Protein AF-A0AAN9I8Z4-F1 (afdb_monomer)

Sequence (213 aa):
MKMQAFVVDTMQHLYRLWKSRLHQYYKSMTSDEERLRNLPPDLPQDQWEYCVRRFGSDEFKKISERNSNNRRSDNRCIHTTGPKSFAEFEDELNDDGVLEWADQERSKKIHDELKNVVDTRGDEMTQEEVLLEVLKPRSGYVRGKGTALRGYAKGQHQLQQQQEFQKQDEIIKEQAQKIKELEVAREQDKQELLGAMDALKQQMFEMFAAQRG

Radius of gyration: 37.95 Å; Cα contacts (8 Å, |Δi|>4): 93; chains: 1; bounding box: 74×36×116 Å

InterPro domains:
  IPR004252 Probable transposase, Ptta/En/Spm, plant [PF03004] (45-94)

Mean predicted aligned error: 18.39 Å

Secondary structure (DSSP, 8-state):
-HHHHHHHHHHHHHHHHHHHHHHHHHHH-SSHHHHHHS--TTS-HHHHHHHHHHHHSHHHHHHHHHHHHHHH-TTS--BTTBTS-HHHHHHT--TTS----SSTTHHHHHHHHHHHHHHHHTTTS-HHHHHHHHH-S--S--S---GGGHHHHHHHHHHHHHHHHHHHHHHHHHHHHHHHHHHHHHHHHHHHHHHHHHHHHHHHHHHHHHT--

Solvent-accessible surface area (backbone atoms only — not comparable to full-atom values): 12258 Å² total; per-residue (Å²): 112,73,66,60,53,51,51,51,50,50,52,52,49,52,52,52,52,52,54,51,52,54,51,49,58,59,64,76,45,90,48,70,72,58,43,71,72,57,66,57,95,92,50,58,68,71,61,46,54,50,46,53,55,49,61,68,30,67,70,45,43,55,52,53,48,51,52,49,48,57,72,68,37,84,80,52,52,58,42,66,43,32,98,50,36,54,53,57,45,67,73,50,41,43,102,84,70,51,79,79,62,66,38,74,66,66,22,47,51,52,46,54,53,47,50,53,49,43,77,73,42,45,93,82,45,55,73,67,54,53,48,35,65,74,72,41,90,70,91,77,78,73,53,61,82,32,74,54,73,57,46,66,68,43,50,56,53,50,50,52,49,50,53,51,50,52,53,50,51,51,52,50,51,54,51,53,50,53,50,51,53,52,53,52,50,53,51,50,54,50,51,52,52,50,51,53,52,50,52,52,51,49,53,51,50,53,55,58,52,68,74,74,114

Organism: Crotalaria pallida (NCBI:txid3830)

Foldseek 3Di:
DVVVVVVVVVVVVVVVVVLVVLVVLLVVDDDLVVQLVDDDPVDDSVRSNVVSVQCPDPVNVVVVVVVVCVVVDPPQQLALAGPDAPVVQCVPQDPVRDGDHPDPPVSVVLVVQLVVCCVVQVPPDDPVRSCCVSVNDDDDDHDHPDCVVVCPVVVVVVVVVVVVVVVVVVVVVVVVVVVVVVVVVVVVVVVVVVVVVVVVVVVVVVVVVVVVD

Structure (mmCIF, N/CA/C/O backbone):
data_AF-A0AAN9I8Z4-F1
#
_entry.id   AF-A0AAN9I8Z4-F1
#
loop_
_atom_site.group_PDB
_atom_site.id
_atom_site.type_symbol
_atom_site.label_atom_id
_atom_site.label_alt_id
_atom_site.label_comp_id
_atom_site.label_asym_id
_atom_site.label_entity_id
_atom_site.label_seq_id
_atom_site.pdbx_PDB_ins_code
_atom_site.Cartn_x
_atom_site.Cartn_y
_atom_site.Cartn_z
_atom_site.occupancy
_atom_site.B_iso_or_equiv
_atom_site.auth_seq_id
_atom_site.auth_comp_id
_atom_site.auth_asym_id
_atom_site.auth_atom_id
_atom_site.pdbx_PDB_model_num
ATOM 1 N N . MET A 1 1 ? -4.545 -0.062 -20.059 1.00 57.03 1 MET A N 1
ATOM 2 C CA . MET A 1 1 ? -4.385 -0.693 -18.725 1.00 57.03 1 MET A CA 1
ATOM 3 C C . MET A 1 1 ? -4.241 0.295 -17.559 1.00 57.03 1 MET A C 1
ATOM 5 O O . MET A 1 1 ? -4.967 0.124 -16.592 1.00 57.03 1 MET A O 1
ATOM 9 N N . LYS A 1 2 ? -3.395 1.343 -17.614 1.00 59.91 2 LYS A N 1
ATOM 10 C CA . LYS A 1 2 ? -3.208 2.282 -16.475 1.00 59.91 2 LYS A CA 1
ATOM 11 C C . LYS A 1 2 ? -4.482 3.039 -16.043 1.00 59.91 2 LYS A C 1
ATOM 13 O O . LYS A 1 2 ? -4.724 3.190 -14.854 1.00 59.91 2 LYS A O 1
ATOM 18 N N . MET A 1 3 ? -5.325 3.449 -16.995 1.00 71.69 3 MET A N 1
ATOM 19 C CA . MET A 1 3 ? -6.564 4.189 -16.703 1.00 71.69 3 MET A CA 1
ATOM 20 C C . MET A 1 3 ? -7.650 3.314 -16.056 1.00 71.69 3 MET A C 1
ATOM 22 O O . MET A 1 3 ? -8.309 3.750 -15.122 1.00 71.69 3 MET A O 1
ATOM 26 N N . GLN A 1 4 ? -7.794 2.057 -16.489 1.00 69.06 4 GLN A N 1
ATOM 27 C CA . GLN A 1 4 ? -8.732 1.109 -15.871 1.00 69.06 4 GLN A CA 1
ATOM 28 C C . GLN A 1 4 ? -8.344 0.805 -14.419 1.00 69.06 4 GLN A C 1
ATOM 30 O O . GLN A 1 4 ? -9.204 0.831 -13.546 1.00 69.06 4 GLN A O 1
ATOM 35 N N . ALA A 1 5 ? -7.053 0.587 -14.147 1.00 72.69 5 ALA A N 1
ATOM 36 C CA . ALA A 1 5 ? -6.561 0.372 -12.787 1.00 72.69 5 ALA A CA 1
ATOM 37 C C . ALA A 1 5 ? -6.823 1.587 -11.878 1.00 72.69 5 ALA A C 1
ATOM 39 O O . ALA A 1 5 ? -7.286 1.416 -10.754 1.00 72.69 5 ALA A O 1
ATOM 40 N N . PHE A 1 6 ? -6.601 2.805 -12.384 1.00 79.31 6 PHE A N 1
ATOM 41 C CA . PHE A 1 6 ? -6.887 4.043 -11.653 1.00 79.31 6 PHE A CA 1
ATOM 42 C C . PHE A 1 6 ? -8.378 4.208 -11.326 1.00 79.31 6 PHE A C 1
ATOM 44 O O . PHE A 1 6 ? -8.735 4.533 -10.194 1.00 79.31 6 PHE A O 1
ATOM 51 N N . VAL A 1 7 ? -9.257 3.951 -12.300 1.00 82.12 7 VAL A N 1
ATOM 52 C CA . VAL A 1 7 ? -10.712 4.025 -12.096 1.00 82.12 7 VAL A CA 1
ATOM 53 C C . VAL A 1 7 ? -11.156 3.011 -11.044 1.00 82.12 7 VAL A C 1
ATOM 55 O O . VAL A 1 7 ? -11.884 3.370 -10.121 1.00 82.12 7 VAL A O 1
ATOM 58 N N . VAL A 1 8 ? -10.678 1.767 -11.129 1.00 82.50 8 VAL A N 1
ATOM 59 C CA . VAL A 1 8 ? -11.013 0.717 -10.157 1.00 82.50 8 VAL A CA 1
ATOM 60 C C . VAL A 1 8 ? -10.539 1.087 -8.751 1.00 82.50 8 VAL A C 1
ATOM 62 O O . VAL A 1 8 ? -11.321 0.971 -7.809 1.00 82.50 8 VAL A O 1
ATOM 65 N N . ASP A 1 9 ? -9.305 1.568 -8.597 1.00 79.31 9 ASP A N 1
ATOM 66 C CA . ASP A 1 9 ? -8.773 1.988 -7.295 1.00 79.31 9 ASP A CA 1
ATOM 67 C C . ASP A 1 9 ? -9.580 3.152 -6.699 1.00 79.31 9 ASP A C 1
ATOM 69 O O . ASP A 1 9 ? -10.012 3.103 -5.545 1.00 79.31 9 ASP A O 1
ATOM 73 N N . THR A 1 10 ? -9.909 4.147 -7.526 1.00 84.38 10 THR A N 1
ATOM 74 C CA . THR A 1 10 ? -10.744 5.285 -7.121 1.00 84.38 10 THR A CA 1
ATOM 75 C C . THR A 1 10 ? -12.129 4.821 -6.665 1.00 84.38 10 THR A C 1
ATOM 77 O O . THR A 1 10 ? -12.600 5.223 -5.600 1.00 84.38 10 THR A O 1
ATOM 80 N N . MET A 1 11 ? -12.777 3.921 -7.412 1.00 87.94 11 MET A N 1
ATOM 81 C CA . MET A 1 11 ? -14.083 3.368 -7.036 1.00 87.94 11 MET A CA 1
ATOM 82 C C . MET A 1 11 ? -14.013 2.567 -5.730 1.00 87.94 11 MET A C 1
ATOM 84 O O . MET A 1 11 ? -14.875 2.718 -4.862 1.00 87.94 11 MET A O 1
ATOM 88 N N . GLN A 1 12 ? -12.973 1.750 -5.547 1.00 84.38 12 GLN A N 1
ATOM 89 C CA . GLN A 1 12 ? -12.755 1.004 -4.305 1.00 84.38 12 GLN A CA 1
ATOM 90 C C . GLN A 1 12 ? -12.533 1.939 -3.112 1.00 84.38 12 GLN A C 1
ATOM 92 O O . GLN A 1 12 ? -13.055 1.685 -2.020 1.00 84.38 12 GLN A O 1
ATOM 97 N N . HIS A 1 13 ? -11.785 3.024 -3.308 1.00 82.69 13 HIS A N 1
ATOM 98 C CA . HIS A 1 13 ? -11.553 4.040 -2.292 1.00 82.69 13 HIS A CA 1
ATOM 99 C C . HIS A 1 13 ? -12.854 4.751 -1.899 1.00 82.69 13 HIS A C 1
ATOM 101 O O . HIS A 1 13 ? -13.197 4.787 -0.715 1.00 82.69 13 HIS A O 1
ATOM 107 N N . LEU A 1 14 ? -13.624 5.232 -2.880 1.00 89.31 14 LEU A N 1
ATOM 108 C CA . LEU A 1 14 ? -14.924 5.869 -2.650 1.00 89.31 14 LEU A CA 1
ATOM 109 C C . LEU A 1 14 ? -15.888 4.932 -1.917 1.00 89.31 14 LEU A C 1
ATOM 111 O O . LEU A 1 14 ? -16.528 5.334 -0.947 1.00 89.31 14 LEU A O 1
ATOM 115 N N . TYR A 1 15 ? -15.926 3.655 -2.301 1.00 87.88 15 TYR A N 1
ATOM 116 C CA . TYR A 1 15 ? -16.747 2.653 -1.629 1.00 87.88 15 TYR A CA 1
ATOM 117 C C . TYR A 1 15 ? -16.311 2.404 -0.174 1.00 87.88 15 TYR A C 1
ATOM 119 O O . TYR A 1 15 ? -17.147 2.271 0.724 1.00 87.88 15 TYR A O 1
ATOM 127 N N . ARG A 1 16 ? -15.000 2.366 0.102 1.00 87.50 16 ARG A N 1
ATOM 128 C CA . ARG A 1 16 ? -14.462 2.272 1.472 1.00 87.50 16 ARG A CA 1
ATOM 129 C C . ARG A 1 16 ? -14.831 3.496 2.313 1.00 87.50 16 ARG A C 1
ATOM 131 O O . ARG A 1 16 ? -15.241 3.323 3.462 1.00 87.50 16 ARG A O 1
ATOM 138 N N . LEU A 1 17 ? -14.723 4.701 1.750 1.00 88.44 17 LEU A N 1
ATOM 139 C CA . LEU A 1 17 ? -15.113 5.948 2.414 1.00 88.44 17 LEU A CA 1
ATOM 140 C C . LEU A 1 17 ? -16.607 5.975 2.730 1.00 88.44 17 LEU A C 1
ATOM 142 O O . LEU A 1 17 ? -16.986 6.265 3.864 1.00 88.44 17 LEU A O 1
ATOM 146 N N . TRP A 1 18 ? -17.444 5.621 1.756 1.00 90.81 18 TRP A N 1
ATOM 147 C CA . TRP A 1 18 ? -18.890 5.533 1.928 1.00 90.81 18 TRP A CA 1
ATOM 148 C C . TRP A 1 18 ? -19.265 4.562 3.058 1.00 90.81 18 TRP A C 1
ATOM 150 O O . TRP A 1 18 ? -19.956 4.958 3.995 1.00 90.81 18 TRP A O 1
ATOM 160 N N . LYS A 1 19 ? -18.705 3.342 3.071 1.00 89.00 19 LYS A N 1
ATOM 161 C CA . LYS A 1 19 ? -18.912 2.384 4.176 1.00 89.00 19 LYS A CA 1
ATOM 162 C C . LYS A 1 19 ? -18.456 2.924 5.532 1.00 89.00 19 LYS A C 1
ATOM 164 O O . LYS A 1 19 ? -19.108 2.672 6.543 1.00 89.00 19 LYS A O 1
ATOM 169 N N . SER A 1 20 ? -17.338 3.652 5.570 1.00 87.50 20 SER A N 1
ATOM 170 C CA . SER A 1 20 ? -16.842 4.271 6.804 1.00 87.50 20 SER A CA 1
ATOM 171 C C . SER A 1 20 ? -17.810 5.328 7.335 1.00 87.50 20 SER A C 1
ATOM 173 O O . SER A 1 20 ? -18.087 5.336 8.532 1.00 87.50 20 SER A O 1
ATOM 175 N N . ARG A 1 21 ? -18.342 6.194 6.462 1.00 90.31 21 ARG A N 1
ATOM 176 C CA . ARG A 1 21 ? -19.349 7.207 6.822 1.00 90.31 21 ARG A CA 1
ATOM 177 C C . ARG A 1 21 ? -20.637 6.556 7.317 1.00 90.31 21 ARG A C 1
ATOM 179 O O . ARG A 1 21 ? -21.165 6.954 8.349 1.00 90.31 21 ARG A O 1
ATOM 186 N N . LEU A 1 22 ? -21.083 5.498 6.645 1.00 90.56 22 LEU A N 1
ATOM 187 C CA . LEU A 1 22 ? -22.272 4.748 7.041 1.00 90.56 22 LEU A CA 1
ATOM 188 C C . LEU A 1 22 ? -22.118 4.118 8.436 1.00 90.56 22 LEU A C 1
ATOM 190 O O . LEU A 1 22 ? -23.019 4.194 9.265 1.00 90.56 22 LEU A O 1
ATOM 194 N N . HIS A 1 23 ? -20.948 3.551 8.739 1.00 89.50 23 HIS A N 1
ATOM 195 C CA . HIS A 1 23 ? -20.670 3.012 10.071 1.00 89.50 23 HIS A CA 1
ATOM 196 C C . HIS A 1 23 ? -20.505 4.111 11.141 1.00 89.50 23 HIS A C 1
ATOM 198 O O . HIS A 1 23 ? -20.819 3.882 12.307 1.00 89.50 23 HIS A O 1
ATOM 204 N N . GLN A 1 24 ? -20.038 5.311 10.780 1.00 89.19 24 GLN A N 1
ATOM 205 C CA . GLN A 1 24 ? -20.044 6.466 11.690 1.00 89.19 24 GLN A CA 1
ATOM 206 C C . GLN A 1 24 ? -21.472 6.906 12.024 1.00 89.19 24 GLN A C 1
ATOM 208 O O . GLN A 1 24 ? -21.765 7.131 13.194 1.00 89.19 24 GLN A O 1
ATOM 213 N N . TYR A 1 25 ? -22.358 6.948 11.027 1.00 89.81 25 TYR A N 1
ATOM 214 C CA . TYR A 1 25 ? -23.781 7.229 11.218 1.00 89.81 25 TYR A CA 1
ATOM 215 C C . TYR A 1 25 ? -24.467 6.162 12.088 1.00 89.81 25 TYR A C 1
ATOM 217 O O . TYR A 1 25 ? -25.197 6.481 13.017 1.00 89.81 25 TYR A O 1
ATOM 225 N N . TYR A 1 26 ? -24.142 4.881 1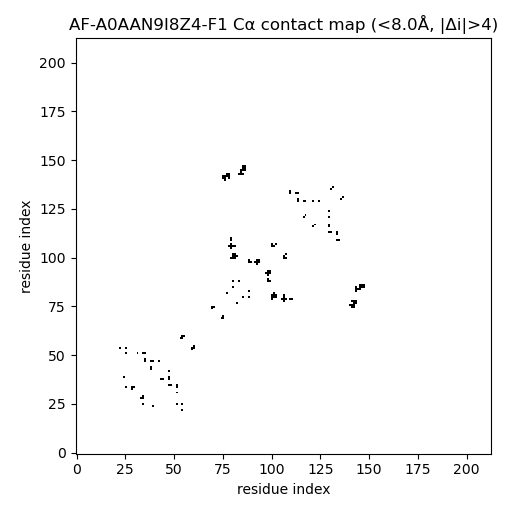1.888 1.00 90.50 26 TYR A N 1
ATOM 226 C CA . TYR A 1 26 ? -24.584 3.805 12.786 1.00 90.50 26 TYR A CA 1
ATOM 227 C C . TYR A 1 26 ? -24.162 4.044 14.250 1.00 90.50 26 TYR A C 1
ATOM 229 O O . TYR A 1 26 ? -24.930 3.779 15.176 1.00 90.50 26 TYR A O 1
ATOM 237 N N . LYS A 1 27 ? -22.935 4.540 14.464 1.00 88.81 27 LYS A N 1
ATOM 238 C CA . LYS A 1 27 ? -22.363 4.790 15.796 1.00 88.81 27 LYS A CA 1
ATOM 239 C C . LYS A 1 27 ? -22.900 6.040 16.490 1.00 88.81 27 LYS A C 1
ATOM 241 O O . LYS A 1 27 ? -22.730 6.131 17.701 1.00 88.81 27 LYS A O 1
ATOM 246 N N . SER A 1 28 ? -23.493 6.996 15.772 1.00 88.69 28 SER A N 1
ATOM 247 C CA . SER A 1 28 ? -24.050 8.199 16.404 1.00 88.69 28 SER A CA 1
ATOM 248 C C . SER A 1 28 ? -25.334 7.920 17.185 1.00 88.69 28 SER A C 1
ATOM 250 O O . SER A 1 28 ? -25.712 8.726 18.024 1.00 88.69 28 SER A O 1
ATOM 252 N N . MET A 1 29 ? -25.989 6.787 16.922 1.00 89.38 29 MET A N 1
ATOM 253 C CA . MET A 1 29 ? -27.205 6.344 17.607 1.00 89.38 29 MET A CA 1
ATOM 254 C C . MET A 1 29 ? -26.889 5.189 18.546 1.00 89.38 29 MET A C 1
ATOM 256 O O . MET A 1 29 ? -26.003 4.370 18.267 1.00 89.38 29 MET A O 1
ATOM 260 N N . THR A 1 30 ? -27.627 5.092 19.648 1.00 83.12 30 THR A N 1
ATOM 261 C CA . THR A 1 30 ? -27.297 4.132 20.713 1.00 83.12 30 THR A CA 1
ATOM 262 C C . THR A 1 30 ? -28.077 2.830 20.553 1.00 83.12 30 THR A C 1
ATOM 264 O O . THR A 1 30 ? -27.484 1.751 20.646 1.00 83.12 30 THR A O 1
ATOM 267 N N . SER A 1 31 ? -29.374 2.920 20.243 1.00 89.69 31 SER A N 1
ATOM 268 C CA . SER A 1 31 ? -30.279 1.767 20.130 1.00 89.69 31 SER A CA 1
ATOM 269 C C . SER A 1 31 ? -30.510 1.330 18.681 1.00 89.69 31 SER A C 1
ATOM 271 O O . SER A 1 31 ? -30.518 2.155 17.771 1.00 89.69 31 SER A O 1
ATOM 273 N N . ASP A 1 32 ? -30.755 0.036 18.461 1.00 85.81 32 ASP A N 1
ATOM 274 C CA . ASP A 1 32 ? -31.126 -0.491 17.140 1.00 85.81 32 ASP A CA 1
ATOM 275 C C . ASP A 1 32 ? -32.490 0.031 16.671 1.00 85.81 32 ASP A C 1
ATOM 277 O O . ASP A 1 32 ? -32.653 0.349 15.496 1.00 85.81 32 ASP A O 1
ATOM 281 N N . GLU A 1 33 ? -33.445 0.225 17.583 1.00 85.31 33 GLU A N 1
ATOM 282 C CA . GLU A 1 33 ? -34.757 0.803 17.252 1.00 85.31 33 GLU A CA 1
ATOM 283 C C . GLU A 1 33 ? -34.640 2.254 16.768 1.00 85.31 33 GLU A C 1
ATOM 285 O O . GLU A 1 33 ? -35.332 2.678 15.843 1.00 85.31 33 GLU A O 1
ATOM 290 N N . GLU A 1 34 ? -33.728 3.014 17.376 1.00 88.56 34 GLU A N 1
ATOM 291 C CA . GLU A 1 34 ? -33.414 4.386 16.980 1.00 88.56 34 GLU A CA 1
ATOM 292 C C . GLU A 1 34 ? -32.718 4.415 15.614 1.00 88.56 34 GLU A C 1
ATOM 294 O O . GLU A 1 34 ? -33.051 5.253 14.776 1.00 88.56 34 GLU A O 1
ATOM 299 N N . ARG A 1 35 ? -31.811 3.462 15.355 1.00 89.44 35 ARG A N 1
ATOM 300 C CA . ARG A 1 35 ? -31.142 3.310 14.055 1.00 89.44 35 ARG A CA 1
ATOM 301 C C . ARG A 1 35 ? -32.135 3.021 12.944 1.00 89.44 35 ARG A C 1
ATOM 303 O O . ARG A 1 35 ? -32.066 3.664 11.907 1.00 89.44 35 ARG A O 1
ATOM 310 N N . LEU A 1 36 ? -33.076 2.105 13.155 1.00 87.69 36 LEU A N 1
ATOM 311 C CA . LEU A 1 36 ? -34.064 1.744 12.135 1.00 87.69 36 LEU A CA 1
ATOM 312 C C . LEU A 1 36 ? -35.049 2.879 11.823 1.00 87.69 36 LEU A C 1
ATOM 314 O O . LEU A 1 36 ? -35.490 3.000 10.684 1.00 87.69 36 LEU A O 1
ATOM 318 N N . ARG A 1 37 ? -35.360 3.739 12.802 1.00 85.88 37 ARG A N 1
ATOM 319 C CA . ARG A 1 37 ? -36.194 4.935 12.583 1.00 85.88 37 ARG A CA 1
ATOM 320 C C . ARG A 1 37 ? -35.455 6.056 11.852 1.00 85.88 37 ARG A C 1
ATOM 322 O O . ARG A 1 37 ? -36.086 6.826 11.135 1.00 85.88 37 ARG A O 1
ATOM 329 N N . ASN A 1 38 ? -34.140 6.156 12.031 1.00 85.69 38 ASN A N 1
ATOM 330 C CA . ASN A 1 38 ? -33.312 7.179 11.401 1.00 85.69 38 ASN A CA 1
ATOM 331 C C . ASN A 1 38 ? -32.612 6.619 10.155 1.00 85.69 38 ASN A C 1
ATOM 333 O O . ASN A 1 38 ? -31.475 6.148 10.206 1.00 85.69 38 ASN A O 1
ATOM 337 N N . LEU A 1 39 ? -33.318 6.670 9.026 1.00 85.81 39 LEU A N 1
ATOM 338 C CA . LEU A 1 39 ? -32.820 6.199 7.738 1.00 85.81 39 LEU A CA 1
ATOM 339 C C . LEU A 1 39 ? -31.808 7.195 7.130 1.00 85.81 39 LEU A C 1
ATOM 341 O O . LEU A 1 39 ? -32.113 8.389 7.044 1.00 85.81 39 LEU A O 1
ATOM 345 N N . PRO A 1 40 ? -30.627 6.744 6.661 1.00 86.06 40 PRO A N 1
ATOM 346 C CA . PRO A 1 40 ? -29.729 7.590 5.883 1.00 86.06 40 PRO A CA 1
ATOM 347 C C . PRO A 1 40 ? -30.406 8.088 4.589 1.00 86.06 40 PRO A C 1
ATOM 349 O O . PRO A 1 40 ? -31.064 7.289 3.926 1.00 86.06 40 PRO A O 1
ATOM 352 N N . PRO A 1 41 ? -30.194 9.350 4.164 1.00 81.62 41 PRO A N 1
ATOM 353 C CA . PRO A 1 41 ? -30.886 9.934 3.004 1.00 81.62 41 PRO A CA 1
ATOM 354 C C . PRO A 1 41 ? -30.722 9.147 1.696 1.00 81.62 41 PRO A C 1
ATOM 356 O O . PRO A 1 41 ? -31.637 9.093 0.882 1.00 81.62 41 PRO A O 1
ATOM 359 N N . ASP A 1 42 ? -29.557 8.523 1.516 1.00 83.31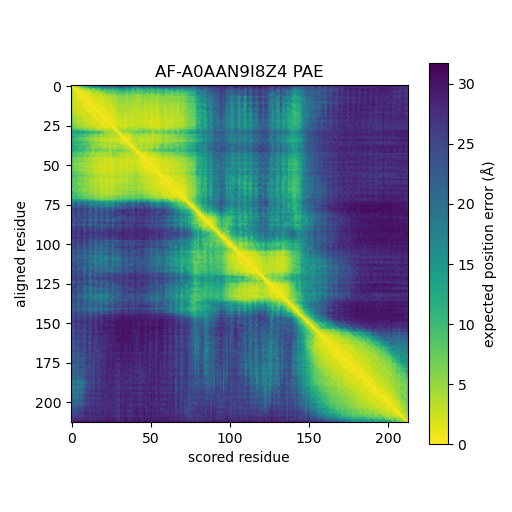 42 ASP A N 1
ATOM 360 C CA . ASP A 1 42 ? -29.153 7.891 0.258 1.00 83.31 42 ASP A CA 1
ATOM 361 C C . ASP A 1 42 ? -29.302 6.358 0.270 1.00 83.31 42 ASP A C 1
ATOM 363 O O . ASP A 1 42 ? -28.815 5.690 -0.646 1.00 83.31 42 ASP A O 1
ATOM 367 N N . LEU A 1 43 ? -29.898 5.770 1.319 1.00 86.88 43 LEU A N 1
ATOM 368 C CA . LEU A 1 43 ? -29.955 4.316 1.489 1.00 86.88 43 LEU A CA 1
ATOM 369 C C . LEU A 1 43 ? -31.398 3.809 1.642 1.00 86.88 43 LEU A C 1
ATOM 371 O O . LEU A 1 43 ? -32.101 4.255 2.546 1.00 86.88 43 LEU A O 1
ATOM 375 N N . PRO A 1 44 ? -31.833 2.836 0.820 1.00 90.06 44 PRO A N 1
ATOM 376 C CA . PRO A 1 44 ? -33.106 2.150 1.010 1.00 90.06 44 PRO A CA 1
ATOM 377 C C . PRO A 1 44 ? -33.218 1.466 2.381 1.00 90.06 44 PRO A C 1
ATOM 379 O O . PRO A 1 44 ? -32.218 1.041 2.968 1.00 90.06 44 PRO A O 1
ATOM 382 N N . GLN A 1 45 ? -34.448 1.334 2.882 1.00 87.69 45 GLN A N 1
ATOM 383 C CA . GLN A 1 45 ? -34.719 0.794 4.217 1.00 87.69 45 GLN A CA 1
ATOM 384 C C . GLN A 1 45 ? -34.231 -0.652 4.394 1.00 87.69 45 GLN A C 1
ATOM 386 O O . GLN A 1 45 ? -33.585 -0.958 5.392 1.00 87.69 45 GLN A O 1
ATOM 391 N N . ASP A 1 46 ? -34.465 -1.518 3.410 1.00 89.88 46 ASP A N 1
ATOM 392 C CA . ASP A 1 46 ? -34.010 -2.914 3.400 1.00 89.88 46 ASP A CA 1
ATOM 393 C C . ASP A 1 46 ? -32.477 -3.022 3.515 1.00 89.88 46 ASP A C 1
ATOM 395 O O . ASP A 1 46 ? -31.933 -3.832 4.274 1.00 89.88 46 ASP A O 1
ATOM 399 N N . GLN A 1 47 ? -31.761 -2.154 2.796 1.00 91.06 47 GLN A N 1
ATOM 400 C CA . GLN A 1 47 ? -30.302 -2.089 2.824 1.00 91.06 47 GLN A CA 1
ATOM 401 C C . GLN A 1 47 ? -29.793 -1.559 4.167 1.00 91.06 47 GLN A C 1
ATOM 403 O O . GLN A 1 47 ? -28.767 -2.027 4.674 1.00 91.06 47 GLN A O 1
ATOM 408 N N . TRP A 1 48 ? -30.504 -0.603 4.767 1.00 91.94 48 TRP A N 1
ATOM 409 C CA . TRP A 1 48 ? -30.155 -0.084 6.083 1.00 91.94 48 TRP A CA 1
ATOM 410 C C . TRP A 1 48 ? -30.386 -1.110 7.193 1.00 91.94 48 TRP A C 1
ATOM 412 O O . TRP A 1 48 ? -29.489 -1.327 8.008 1.00 91.94 48 TRP A O 1
ATOM 422 N N . GLU A 1 49 ? -31.512 -1.824 7.170 1.00 91.31 49 GLU A N 1
ATOM 423 C CA . GLU A 1 49 ? -31.800 -2.942 8.076 1.00 91.31 49 GLU A CA 1
ATOM 424 C C . GLU A 1 49 ? -30.697 -4.008 8.015 1.00 91.31 49 GLU A C 1
ATOM 426 O O . GLU A 1 49 ? -30.187 -4.466 9.046 1.00 91.31 49 GLU A O 1
ATOM 431 N N . TYR A 1 50 ? -30.244 -4.349 6.803 1.00 92.00 50 TYR A N 1
ATOM 432 C CA . TYR A 1 50 ? -29.102 -5.238 6.612 1.00 92.00 50 TYR A CA 1
ATOM 433 C C . TYR A 1 50 ? -27.817 -4.685 7.251 1.00 92.00 50 TYR A C 1
ATOM 435 O O . TYR A 1 50 ? -27.098 -5.427 7.928 1.00 92.00 50 TYR A O 1
ATOM 443 N N . CYS A 1 51 ? -27.523 -3.394 7.068 1.00 90.75 51 CYS A N 1
ATOM 444 C CA . CYS A 1 51 ? -26.342 -2.748 7.645 1.00 90.75 51 CYS A CA 1
ATOM 445 C C . CYS A 1 51 ? -26.378 -2.736 9.174 1.00 90.75 51 CYS A C 1
ATOM 447 O O . CYS A 1 51 ? -25.376 -3.090 9.794 1.00 90.75 51 CYS A O 1
ATOM 449 N N . VAL A 1 52 ? -27.516 -2.390 9.781 1.00 91.50 52 VAL A N 1
ATOM 450 C CA . VAL A 1 52 ? -27.701 -2.394 11.241 1.00 91.50 52 VAL A CA 1
ATOM 451 C C . VAL A 1 52 ? -27.453 -3.794 11.795 1.00 91.50 52 VAL A C 1
ATOM 453 O O . VAL A 1 52 ? -26.608 -3.965 12.676 1.00 91.50 52 VAL A O 1
ATOM 456 N N . ARG A 1 53 ? -28.065 -4.826 11.197 1.00 92.88 53 ARG A N 1
ATOM 457 C CA . ARG A 1 53 ? -27.828 -6.228 11.578 1.00 92.88 53 ARG A CA 1
ATOM 458 C C . ARG A 1 53 ? -26.362 -6.636 11.414 1.00 92.88 53 ARG A C 1
ATOM 460 O O . ARG A 1 53 ? -25.794 -7.308 12.278 1.00 92.88 53 ARG A O 1
ATOM 467 N N . ARG A 1 54 ? -25.719 -6.234 10.313 1.00 91.50 54 ARG A N 1
ATOM 468 C CA . ARG A 1 54 ? -24.313 -6.555 10.035 1.00 91.50 54 ARG A CA 1
ATOM 469 C C . ARG A 1 54 ? -23.369 -5.878 11.025 1.00 91.50 54 ARG A C 1
ATOM 471 O O . ARG A 1 54 ? -22.479 -6.552 11.538 1.00 91.50 54 ARG A O 1
ATOM 478 N N . PHE A 1 55 ? -23.541 -4.588 11.297 1.00 91.12 55 PHE A N 1
ATOM 479 C CA . PHE A 1 55 ? -22.696 -3.832 12.227 1.00 91.12 55 PHE A CA 1
ATOM 480 C C . PHE A 1 55 ? -22.935 -4.230 13.687 1.00 91.12 55 PHE A C 1
ATOM 482 O O . PHE A 1 55 ? -21.994 -4.229 14.483 1.00 91.12 55 PHE A O 1
ATOM 489 N N . GLY A 1 56 ? -24.161 -4.638 14.019 1.00 89.56 56 GLY A N 1
ATOM 490 C CA . GLY A 1 56 ? -24.528 -5.185 15.322 1.00 89.56 56 GLY A CA 1
ATOM 491 C C . GLY A 1 56 ? -23.959 -6.579 15.599 1.00 89.56 56 GLY A C 1
ATOM 492 O O . GLY A 1 56 ? -23.784 -6.927 16.768 1.00 89.56 56 GLY A O 1
ATOM 493 N N . SER A 1 57 ? -23.625 -7.352 14.556 1.00 93.81 57 SER A N 1
ATOM 494 C CA . SER A 1 57 ? -23.104 -8.718 14.699 1.00 93.81 57 SER A CA 1
ATOM 495 C C . SER A 1 57 ? -21.792 -8.779 15.491 1.00 93.81 57 SER A C 1
ATOM 497 O O . SER A 1 57 ? -20.873 -7.981 15.282 1.00 93.81 57 SER A O 1
ATOM 499 N N . ASP A 1 58 ? -21.671 -9.782 16.363 1.00 93.62 58 ASP A N 1
ATOM 500 C CA . ASP A 1 58 ? -20.470 -9.991 17.181 1.00 93.62 58 ASP A CA 1
ATOM 501 C C . ASP A 1 58 ? -19.221 -10.226 16.335 1.00 93.62 58 ASP A C 1
ATOM 503 O O . ASP A 1 58 ? -18.130 -9.772 16.681 1.00 93.62 58 ASP A O 1
ATOM 507 N N . GLU A 1 59 ? -19.373 -10.902 15.197 1.00 93.12 59 GLU A N 1
ATOM 508 C CA . GLU A 1 59 ? -18.292 -11.102 14.237 1.00 93.12 59 GLU A CA 1
ATOM 509 C C . GLU A 1 59 ? -17.746 -9.756 13.735 1.00 93.12 59 GLU A C 1
ATOM 511 O O . GLU A 1 59 ? -16.534 -9.523 13.756 1.00 93.12 59 GLU A O 1
ATOM 516 N N . PHE A 1 60 ? -18.635 -8.836 13.339 1.00 90.25 60 PHE A N 1
ATOM 517 C CA . PHE A 1 60 ? -18.230 -7.508 12.886 1.00 90.25 60 PHE A CA 1
ATOM 518 C C . PHE A 1 60 ? -17.560 -6.711 14.002 1.00 90.25 60 PHE A C 1
ATOM 520 O O . PHE A 1 60 ? -16.502 -6.120 13.780 1.00 90.25 60 PHE A O 1
ATOM 527 N N . LYS A 1 61 ? -18.150 -6.718 15.203 1.00 91.62 61 LYS A N 1
ATOM 528 C CA . LYS A 1 61 ? -17.616 -6.011 16.373 1.00 91.62 61 LYS A CA 1
ATOM 529 C C . LYS A 1 61 ? -16.205 -6.489 16.709 1.00 91.62 61 LYS A C 1
ATOM 531 O O . LYS A 1 61 ? -15.303 -5.657 16.780 1.00 91.62 61 LYS A O 1
ATOM 536 N N . LYS A 1 62 ? -15.982 -7.808 16.781 1.00 93.06 62 LYS A N 1
ATOM 537 C CA . LYS A 1 62 ? -14.659 -8.413 17.030 1.00 93.06 62 LYS A CA 1
ATOM 538 C C . LYS A 1 62 ? -13.619 -7.974 15.999 1.00 93.06 62 LYS A C 1
ATOM 540 O O . LYS A 1 62 ? -12.499 -7.613 16.358 1.00 93.06 62 LYS A O 1
ATOM 545 N N . ILE A 1 63 ? -13.974 -7.986 14.712 1.00 87.50 63 ILE A N 1
ATOM 546 C CA . ILE A 1 63 ? -13.065 -7.559 13.636 1.00 87.50 63 ILE A CA 1
ATOM 547 C C . ILE A 1 63 ? -12.792 -6.051 13.721 1.00 87.50 63 ILE A C 1
ATOM 549 O O . ILE A 1 63 ? -11.642 -5.624 13.620 1.00 87.50 63 ILE A O 1
ATOM 553 N N . SER A 1 64 ? -13.829 -5.237 13.925 1.00 86.75 64 SER A N 1
ATOM 554 C CA . SER A 1 64 ? -13.714 -3.780 14.032 1.00 86.75 64 SER A CA 1
ATOM 555 C C . SER A 1 64 ? -12.860 -3.363 15.229 1.00 86.75 64 SER A C 1
ATOM 557 O O . SER A 1 64 ? -12.047 -2.444 15.113 1.00 86.75 64 SER A O 1
ATOM 559 N N . GLU A 1 65 ? -13.031 -4.022 16.371 1.00 89.31 65 GLU A N 1
ATOM 560 C CA . GLU A 1 65 ? -12.248 -3.786 17.579 1.00 89.31 65 GLU A CA 1
ATOM 561 C C . GLU A 1 65 ? -10.788 -4.182 17.367 1.00 89.31 65 GLU A C 1
ATOM 563 O O . GLU A 1 65 ? -9.907 -3.348 17.559 1.00 89.31 65 GLU A O 1
ATOM 568 N N . ARG A 1 66 ? -10.522 -5.385 16.838 1.00 85.50 66 ARG A N 1
ATOM 569 C CA . ARG A 1 66 ? -9.162 -5.810 16.471 1.00 85.50 66 ARG A CA 1
ATOM 570 C C . ARG A 1 66 ? -8.494 -4.821 15.516 1.00 85.50 66 ARG A C 1
ATOM 572 O O . ARG A 1 66 ? -7.361 -4.422 15.751 1.00 85.50 66 ARG A O 1
ATOM 579 N N . ASN A 1 67 ? -9.189 -4.380 14.468 1.00 83.25 67 ASN A N 1
ATOM 580 C CA . ASN A 1 67 ? -8.650 -3.411 13.509 1.00 83.25 67 ASN A CA 1
ATOM 581 C C . ASN A 1 67 ? -8.388 -2.042 14.153 1.00 83.25 67 ASN A C 1
ATOM 583 O O . ASN A 1 67 ? -7.394 -1.391 13.832 1.00 83.25 67 ASN A O 1
ATOM 587 N N . SER A 1 68 ? -9.253 -1.609 15.073 1.00 83.56 68 SER A N 1
ATOM 588 C CA . SER A 1 68 ? -9.077 -0.361 15.823 1.00 83.56 68 SER A CA 1
ATOM 589 C C . SER A 1 68 ? -7.892 -0.449 16.784 1.00 83.56 68 SER A C 1
ATOM 591 O O . SER A 1 68 ? -7.090 0.481 16.834 1.00 83.56 68 SER A O 1
ATOM 593 N N . ASN A 1 69 ? -7.738 -1.576 17.478 1.00 82.69 69 ASN A N 1
ATOM 594 C CA . ASN A 1 69 ? -6.615 -1.847 18.370 1.00 82.69 69 ASN A CA 1
ATOM 595 C C . ASN A 1 69 ? -5.310 -1.945 17.580 1.00 82.69 69 ASN A C 1
ATOM 597 O O . ASN A 1 69 ? -4.349 -1.288 17.946 1.00 82.69 69 ASN A O 1
ATOM 601 N N . ASN A 1 70 ? -5.291 -2.626 16.432 1.00 74.88 70 ASN A N 1
ATOM 602 C CA . ASN A 1 70 ? -4.132 -2.653 15.536 1.00 74.88 70 ASN A CA 1
ATOM 603 C C . ASN A 1 70 ? -3.772 -1.246 15.037 1.00 74.88 70 ASN A C 1
ATOM 605 O O . ASN A 1 70 ? -2.600 -0.875 15.025 1.00 74.88 70 ASN A O 1
ATOM 609 N N . ARG A 1 71 ? -4.772 -0.427 14.672 1.00 69.06 71 ARG A N 1
ATOM 610 C CA . ARG A 1 71 ? -4.550 0.972 14.270 1.00 69.06 71 ARG A CA 1
ATOM 611 C C . ARG A 1 71 ? -3.988 1.814 15.413 1.00 69.06 71 ARG A C 1
ATOM 613 O O . ARG A 1 71 ? -3.206 2.712 15.135 1.00 69.06 71 ARG A O 1
ATOM 620 N N . ARG A 1 72 ? -4.417 1.581 16.653 1.00 72.62 72 ARG A N 1
ATOM 621 C CA . ARG A 1 72 ? -3.956 2.315 17.843 1.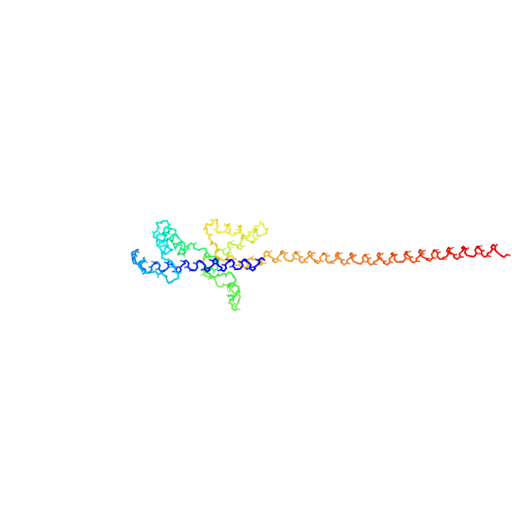00 72.62 72 ARG A CA 1
ATOM 622 C C . ARG A 1 72 ? -2.668 1.755 18.431 1.00 72.62 72 ARG A C 1
ATOM 624 O O . ARG A 1 72 ? -2.023 2.474 19.173 1.00 72.62 72 ARG A O 1
ATOM 631 N N . SER A 1 73 ? -2.311 0.518 18.099 1.00 68.62 73 SER A N 1
ATOM 632 C CA . SER A 1 73 ? -1.146 -0.148 18.663 1.00 68.62 73 SER A CA 1
ATOM 633 C C . SER A 1 73 ? 0.140 0.609 18.342 1.00 68.62 73 SER A C 1
ATOM 635 O O . SER A 1 73 ? 0.340 1.089 17.218 1.00 68.62 73 SER A O 1
ATOM 637 N N . ASP A 1 74 ? 1.024 0.650 19.333 1.00 54.06 74 ASP A N 1
ATOM 638 C CA . ASP A 1 74 ? 2.384 1.185 19.213 1.00 54.06 74 ASP A CA 1
ATOM 639 C C . ASP A 1 74 ? 3.291 0.251 18.395 1.00 54.06 74 ASP A C 1
ATOM 641 O O . ASP A 1 74 ? 4.352 0.645 17.927 1.00 54.06 74 ASP A O 1
ATOM 645 N N . ASN A 1 75 ? 2.815 -0.969 18.113 1.00 51.97 75 ASN A N 1
ATOM 646 C CA . ASN A 1 75 ? 3.424 -1.927 17.189 1.00 51.97 75 ASN A CA 1
ATOM 647 C C . ASN A 1 75 ? 3.219 -1.569 15.708 1.00 51.97 75 ASN A C 1
ATOM 649 O O . ASN A 1 75 ? 3.526 -2.384 14.831 1.00 51.97 75 ASN A O 1
ATOM 653 N N . ARG A 1 76 ? 2.714 -0.369 15.383 1.00 53.03 76 ARG A N 1
ATOM 654 C CA . ARG A 1 76 ? 2.840 0.141 14.015 1.00 53.03 76 ARG A CA 1
ATOM 655 C C . ARG A 1 76 ? 4.323 0.160 13.673 1.00 53.03 76 ARG A C 1
ATOM 657 O O . ARG A 1 76 ? 5.128 0.677 14.437 1.00 53.03 76 ARG A O 1
ATOM 664 N N . CYS A 1 77 ? 4.680 -0.423 12.531 1.00 46.78 77 CYS A N 1
ATOM 665 C CA . CYS A 1 77 ? 6.029 -0.319 11.998 1.00 46.78 77 CYS A CA 1
ATOM 666 C C . CYS A 1 77 ? 6.273 1.148 11.636 1.00 46.78 77 CYS A C 1
ATOM 668 O O . CYS A 1 77 ? 6.003 1.607 10.528 1.00 46.78 77 CYS A O 1
ATOM 670 N N . ILE A 1 78 ? 6.701 1.895 12.643 1.00 50.28 78 ILE A N 1
ATOM 671 C CA . ILE A 1 78 ? 7.461 3.111 12.511 1.00 50.28 78 ILE A CA 1
ATOM 672 C C . ILE A 1 78 ? 8.800 2.603 11.982 1.00 50.28 78 ILE A C 1
ATOM 674 O O . ILE A 1 78 ? 9.608 2.059 12.744 1.00 50.28 78 ILE A O 1
ATOM 678 N N . HIS A 1 79 ? 8.959 2.633 10.659 1.00 55.66 79 HIS A N 1
ATOM 679 C CA . HIS A 1 79 ? 10.257 2.486 10.010 1.00 55.66 79 HIS A CA 1
ATOM 680 C C . HIS A 1 79 ? 11.292 3.426 10.642 1.00 55.66 79 HIS A C 1
ATOM 682 O O . HIS A 1 79 ? 10.940 4.283 11.453 1.00 55.66 79 HIS A O 1
ATOM 688 N N . THR A 1 80 ? 12.554 3.276 10.248 1.00 48.34 80 THR A N 1
ATOM 689 C CA . THR A 1 80 ? 13.762 3.998 10.701 1.00 48.34 80 THR A CA 1
ATOM 690 C C . THR A 1 80 ? 13.660 5.532 10.736 1.00 48.34 80 THR A C 1
ATOM 692 O O . THR A 1 80 ? 14.601 6.219 11.094 1.00 48.34 80 THR A O 1
ATOM 695 N N . THR A 1 81 ? 12.525 6.083 10.339 1.00 49.38 81 THR A N 1
ATOM 696 C CA . THR A 1 81 ? 12.286 7.481 10.025 1.00 49.38 81 THR A CA 1
ATOM 697 C C . THR A 1 81 ? 11.063 8.027 10.778 1.00 49.38 81 THR A C 1
ATOM 699 O O . THR A 1 81 ? 10.691 9.186 10.640 1.00 49.38 81 THR A O 1
ATOM 702 N N . GLY A 1 82 ? 10.404 7.226 11.625 1.00 53.06 82 GLY A N 1
ATOM 703 C CA . GLY A 1 82 ? 9.223 7.709 12.338 1.00 53.06 82 GLY A CA 1
ATOM 704 C C . GLY A 1 82 ? 7.907 7.495 11.573 1.00 53.06 82 GLY A C 1
ATOM 705 O O . GLY A 1 82 ? 7.752 6.534 10.813 1.00 53.06 82 GLY A O 1
ATOM 706 N N . PRO A 1 83 ? 6.904 8.363 11.799 1.00 51.28 83 PRO A N 1
ATOM 707 C CA . PRO A 1 83 ? 5.684 8.435 10.993 1.00 51.28 83 PRO A CA 1
ATOM 708 C C . PRO A 1 83 ? 5.919 8.916 9.550 1.00 51.28 83 PRO A C 1
ATOM 710 O O . PRO A 1 83 ? 5.065 8.642 8.698 1.00 51.28 83 PRO A O 1
ATOM 713 N N . LYS A 1 84 ? 7.035 9.622 9.307 1.00 51.00 84 LYS A N 1
ATOM 714 C CA . LYS A 1 84 ? 7.412 10.252 8.032 1.00 51.00 84 LYS A CA 1
ATOM 715 C C . LYS A 1 84 ? 8.203 9.297 7.150 1.00 51.00 84 LYS A C 1
ATOM 717 O O . LYS A 1 84 ? 9.043 8.582 7.674 1.00 51.00 84 LYS A O 1
ATOM 722 N N . SER A 1 85 ? 7.928 9.276 5.849 1.00 51.12 85 SER A N 1
ATOM 723 C CA . SER A 1 85 ? 8.598 8.422 4.860 1.00 51.12 85 SER A CA 1
ATOM 724 C C . SER A 1 85 ? 10.050 8.836 4.584 1.00 51.12 85 SER A C 1
ATOM 726 O O . SER A 1 85 ? 10.391 10.000 4.735 1.00 51.12 85 SER A O 1
ATOM 728 N N . PHE A 1 86 ? 10.893 7.918 4.088 1.00 51.94 86 PHE A N 1
ATOM 729 C CA . PHE A 1 86 ? 12.247 8.266 3.615 1.00 51.94 86 PHE A CA 1
ATOM 730 C C . PHE A 1 86 ? 12.263 9.397 2.575 1.00 51.94 86 PHE A C 1
ATOM 732 O O . PHE A 1 86 ? 13.168 10.213 2.604 1.00 51.94 86 PHE A O 1
ATOM 739 N N . ALA A 1 87 ? 11.256 9.469 1.696 1.00 44.78 87 ALA A N 1
ATOM 740 C CA . ALA A 1 87 ? 11.147 10.553 0.718 1.00 44.78 87 ALA A CA 1
ATOM 741 C C . ALA A 1 87 ? 10.894 11.911 1.396 1.00 44.78 87 ALA A C 1
ATOM 743 O O . ALA A 1 87 ? 11.478 12.908 1.004 1.00 44.78 87 ALA A O 1
ATOM 744 N N . GLU A 1 88 ? 10.081 11.932 2.458 1.00 48.50 88 GLU A N 1
ATOM 745 C CA . GLU A 1 88 ? 9.864 13.148 3.256 1.00 48.50 88 GLU A CA 1
ATOM 746 C C . GLU A 1 88 ? 11.134 13.556 4.017 1.00 48.50 88 GLU A C 1
ATOM 748 O O . GLU A 1 88 ? 11.346 14.735 4.235 1.00 48.50 88 GLU A O 1
ATOM 753 N N . PHE A 1 89 ? 11.997 12.607 4.387 1.00 55.25 89 PHE A N 1
ATOM 754 C CA . PHE A 1 89 ? 13.275 12.896 5.044 1.00 55.25 89 PHE A CA 1
ATOM 755 C C . PHE A 1 89 ? 14.398 13.327 4.092 1.00 55.25 89 PHE A C 1
ATOM 757 O O . PHE A 1 89 ? 15.269 14.082 4.506 1.00 55.25 89 PHE A O 1
ATOM 764 N N . GLU A 1 90 ? 14.407 12.849 2.843 1.00 50.41 90 GLU A N 1
ATOM 765 C CA . GLU A 1 90 ? 15.308 13.366 1.799 1.00 50.41 90 GLU A CA 1
ATOM 766 C C . GLU A 1 90 ? 14.959 14.818 1.443 1.00 50.41 90 GLU A C 1
ATOM 768 O O . GLU A 1 90 ? 15.861 15.623 1.220 1.00 50.41 90 GLU A O 1
ATOM 773 N N . ASP A 1 91 ? 13.667 15.158 1.454 1.00 46.53 91 ASP A N 1
ATOM 774 C CA . ASP A 1 91 ? 13.184 16.529 1.257 1.00 46.53 91 ASP A CA 1
ATOM 775 C C . ASP A 1 91 ? 13.384 17.417 2.509 1.00 46.53 91 ASP A C 1
ATOM 777 O O . ASP A 1 91 ? 13.538 18.629 2.382 1.00 46.53 91 ASP A O 1
ATOM 781 N N . GLU A 1 92 ? 13.408 16.827 3.713 1.00 53.62 92 GLU A N 1
ATOM 782 C CA . GLU A 1 92 ? 13.676 17.485 5.008 1.00 53.62 92 GLU A CA 1
ATOM 783 C C . GLU A 1 92 ? 15.134 17.313 5.479 1.00 53.62 92 GLU A C 1
ATOM 785 O O . GLU A 1 92 ? 15.415 17.246 6.679 1.00 53.62 92 GLU A O 1
ATOM 790 N N . LEU A 1 93 ? 16.099 17.236 4.560 1.00 56.94 93 LEU A N 1
ATOM 791 C CA . LEU A 1 93 ? 17.479 17.528 4.943 1.00 56.94 93 LEU A CA 1
ATOM 792 C C . LEU A 1 93 ? 17.508 18.970 5.471 1.00 56.94 93 LEU A C 1
ATOM 794 O O . LEU A 1 93 ? 17.094 19.894 4.771 1.00 56.94 93 LEU A O 1
ATOM 798 N N . ASN A 1 94 ? 17.983 19.167 6.704 1.00 56.62 94 ASN A N 1
ATOM 799 C CA . ASN A 1 94 ? 18.262 20.510 7.221 1.00 56.62 94 ASN A CA 1
ATOM 800 C C . ASN A 1 94 ? 19.207 21.253 6.255 1.00 56.62 94 ASN A C 1
ATOM 802 O O . ASN A 1 94 ? 19.918 20.606 5.484 1.00 56.62 94 ASN A O 1
ATOM 806 N N . ASP A 1 95 ? 19.294 22.586 6.336 1.00 55.28 95 ASP A N 1
ATOM 807 C CA . ASP A 1 95 ? 20.206 23.402 5.505 1.00 55.28 95 ASP A CA 1
ATOM 808 C C . ASP A 1 95 ? 21.677 22.901 5.528 1.00 55.28 95 ASP A C 1
ATOM 810 O O . ASP A 1 95 ? 22.444 23.150 4.598 1.00 55.28 95 ASP A O 1
ATOM 814 N N . ASP A 1 96 ? 22.046 22.123 6.554 1.00 60.72 96 ASP A N 1
ATOM 815 C CA . ASP A 1 96 ? 23.362 21.507 6.768 1.00 60.72 96 ASP A CA 1
ATOM 816 C C . ASP A 1 96 ? 23.509 20.067 6.211 1.00 60.72 96 ASP A C 1
ATOM 818 O O . ASP A 1 96 ? 24.561 19.443 6.365 1.00 60.72 96 ASP A O 1
ATOM 822 N N . GLY A 1 97 ? 22.466 19.492 5.600 1.00 60.97 97 GLY A N 1
ATOM 823 C CA . GLY A 1 97 ? 22.475 18.137 5.027 1.00 60.97 97 GLY A CA 1
ATOM 824 C C . GLY A 1 97 ? 22.417 16.993 6.051 1.00 60.97 97 GLY A C 1
ATOM 825 O O . GLY A 1 97 ? 22.801 15.863 5.739 1.00 60.97 97 GLY A O 1
ATOM 826 N N . VAL A 1 98 ? 21.964 17.263 7.280 1.00 60.94 98 VAL A N 1
ATOM 827 C CA . VAL A 1 98 ? 21.880 16.274 8.369 1.00 60.94 98 VAL A CA 1
ATOM 828 C C . VAL A 1 98 ? 20.438 15.789 8.551 1.00 60.94 98 VAL A C 1
ATOM 830 O O . VAL A 1 98 ? 19.515 16.592 8.634 1.00 60.94 98 VAL A O 1
ATOM 833 N N . LEU A 1 99 ? 20.257 14.466 8.645 1.00 60.44 99 LEU A N 1
ATOM 834 C CA . LEU A 1 99 ? 18.968 13.806 8.896 1.00 60.44 99 LEU A CA 1
ATOM 835 C C . LEU A 1 99 ? 18.523 13.979 10.362 1.00 60.44 99 LEU A C 1
ATOM 837 O O . LEU A 1 99 ? 19.222 13.535 11.280 1.00 60.44 99 LEU A O 1
ATOM 841 N N . GLU A 1 100 ? 17.333 14.542 10.590 1.00 63.75 100 GLU A N 1
ATOM 842 C CA . GLU A 1 100 ? 16.720 14.651 11.923 1.00 63.75 100 GLU A CA 1
ATOM 843 C C . GLU A 1 100 ? 15.894 13.415 12.291 1.00 63.75 100 GLU A C 1
ATOM 845 O O . GLU A 1 100 ? 14.728 13.295 11.931 1.00 63.75 100 GLU A O 1
ATOM 850 N N . TRP A 1 101 ? 16.460 12.475 13.047 1.00 62.19 101 TRP A N 1
ATOM 851 C CA . TRP A 1 101 ? 15.750 11.246 13.421 1.00 62.19 101 TRP A CA 1
ATOM 852 C C . TRP A 1 101 ? 14.462 11.512 14.211 1.00 62.19 101 TRP A C 1
ATOM 854 O O . TRP A 1 101 ? 14.467 12.193 15.233 1.00 62.19 101 TRP A O 1
ATOM 864 N N . ALA A 1 102 ? 13.369 10.852 13.819 1.00 55.78 102 ALA A N 1
ATOM 865 C CA . ALA A 1 102 ? 12.104 10.919 14.555 1.00 55.78 102 ALA A CA 1
ATOM 866 C C . ALA A 1 102 ? 12.167 10.275 15.956 1.00 55.78 102 ALA A C 1
ATOM 868 O O . ALA A 1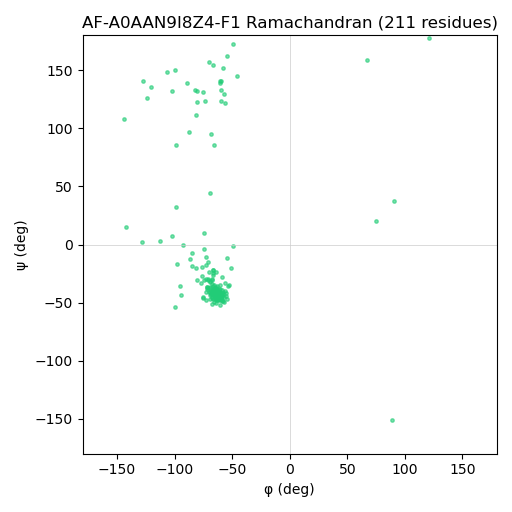 102 ? 11.361 10.598 16.824 1.00 55.78 102 ALA A O 1
ATOM 869 N N . ASP A 1 103 ? 13.099 9.341 16.162 1.00 62.44 103 ASP A N 1
ATOM 870 C CA . ASP A 1 103 ? 13.441 8.760 17.463 1.00 62.44 103 ASP A CA 1
ATOM 871 C C . ASP A 1 103 ? 14.954 8.510 17.482 1.00 62.44 103 ASP A C 1
ATOM 873 O O . ASP A 1 103 ? 15.459 7.619 16.791 1.00 62.44 103 ASP A O 1
ATOM 877 N N . GLN A 1 104 ? 15.666 9.325 18.259 1.00 64.50 104 GLN A N 1
ATOM 878 C CA . GLN A 1 104 ? 17.126 9.373 18.293 1.00 64.50 104 GLN A CA 1
ATOM 879 C C . GLN A 1 104 ? 17.769 8.070 18.788 1.00 64.50 104 GLN A C 1
ATOM 881 O O . GLN A 1 104 ? 18.925 7.802 18.467 1.00 64.50 104 GLN A O 1
ATOM 886 N N . GLU A 1 105 ? 17.048 7.260 19.563 1.00 70.06 105 GLU A N 1
ATOM 887 C CA . GLU A 1 105 ? 17.605 6.073 20.208 1.00 70.06 105 GLU A CA 1
ATOM 888 C C . GLU A 1 105 ? 17.256 4.811 19.418 1.00 70.06 105 GLU A C 1
ATOM 890 O O . GLU A 1 105 ? 18.143 4.068 18.987 1.00 70.06 105 GLU A O 1
ATOM 895 N N . ARG A 1 106 ? 15.966 4.587 19.144 1.00 69.50 106 ARG A N 1
ATOM 896 C CA . ARG A 1 106 ? 15.523 3.385 18.424 1.00 69.50 106 ARG A CA 1
ATOM 897 C C . ARG A 1 106 ? 15.833 3.463 16.936 1.00 69.50 106 ARG A C 1
ATOM 899 O O . ARG A 1 106 ? 16.297 2.482 16.358 1.00 69.50 106 ARG A O 1
ATOM 906 N N . SER A 1 107 ? 15.537 4.596 16.300 1.00 66.25 107 SER A N 1
ATOM 907 C CA . SER A 1 107 ? 15.628 4.699 14.842 1.00 66.25 107 SER A CA 1
ATOM 908 C C . SER A 1 107 ? 17.073 4.741 14.372 1.00 66.25 107 SER A C 1
ATOM 910 O O . SER A 1 107 ? 17.427 4.032 13.434 1.00 66.25 107 SER A O 1
ATOM 912 N N . LYS A 1 108 ? 17.923 5.482 15.090 1.00 69.62 108 LYS A N 1
ATOM 913 C CA . LYS A 1 108 ? 19.362 5.526 14.831 1.00 69.62 108 LYS A CA 1
ATOM 914 C C . LYS A 1 108 ? 20.009 4.146 14.973 1.00 69.62 108 LYS A C 1
ATOM 916 O O . LYS A 1 108 ? 20.729 3.716 14.082 1.00 69.62 108 LYS A O 1
ATOM 921 N N . LYS A 1 109 ? 19.671 3.402 16.032 1.00 75.12 109 LYS A N 1
ATOM 922 C CA . LYS A 1 109 ? 20.174 2.036 16.231 1.00 75.12 109 LYS A CA 1
ATOM 923 C C . LYS A 1 109 ? 19.780 1.092 15.089 1.00 75.12 109 LYS A C 1
ATOM 925 O O . LYS A 1 109 ? 20.625 0.363 14.585 1.00 75.12 109 LYS A O 1
ATOM 930 N N . ILE A 1 110 ? 18.515 1.126 14.660 1.00 71.50 110 ILE A N 1
ATOM 931 C CA . ILE A 1 110 ? 18.040 0.312 13.528 1.00 71.50 110 ILE A CA 1
ATOM 932 C C . ILE A 1 110 ? 18.752 0.715 12.229 1.00 71.50 110 ILE A C 1
ATOM 934 O O . ILE A 1 110 ? 19.086 -0.151 11.426 1.00 71.50 110 ILE A O 1
ATOM 938 N N . HIS A 1 111 ? 18.990 2.011 12.011 1.00 70.88 111 HIS A N 1
ATOM 939 C CA . HIS A 1 111 ? 19.739 2.491 10.852 1.00 70.88 111 HIS A CA 1
ATOM 940 C C . HIS A 1 111 ? 21.174 1.959 10.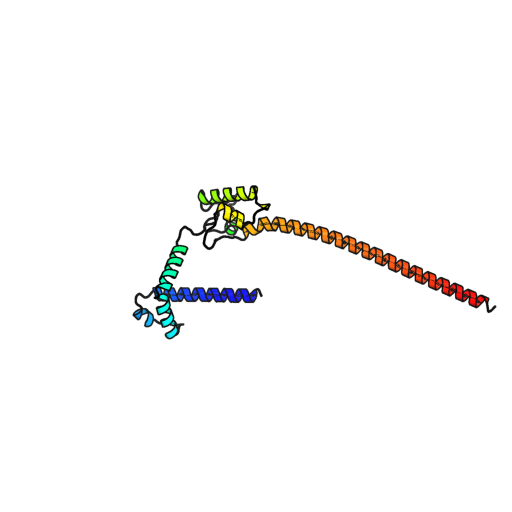839 1.00 70.88 111 HIS A C 1
ATOM 942 O O . HIS A 1 111 ? 21.626 1.455 9.814 1.00 70.88 111 HIS A O 1
ATOM 948 N N . ASP A 1 112 ? 21.870 2.034 11.972 1.00 71.00 112 ASP A N 1
ATOM 949 C CA . ASP A 1 112 ? 23.246 1.554 12.088 1.00 71.00 112 ASP A CA 1
ATOM 950 C C . ASP A 1 112 ? 23.324 0.032 11.875 1.00 71.00 112 ASP A C 1
ATOM 952 O O . ASP A 1 112 ? 24.206 -0.450 11.167 1.00 71.00 112 ASP A O 1
ATOM 956 N N . GLU A 1 113 ? 22.360 -0.731 12.401 1.00 76.12 113 GLU A N 1
ATOM 957 C CA . GLU A 1 113 ? 22.238 -2.174 12.148 1.00 76.12 113 GLU A CA 1
ATOM 958 C C . GLU A 1 113 ? 21.993 -2.483 10.659 1.00 76.12 113 GLU A C 1
ATOM 960 O O . GLU A 1 113 ? 22.661 -3.353 10.102 1.00 76.12 113 GLU A O 1
ATOM 965 N N . LEU A 1 114 ? 21.100 -1.746 9.986 1.00 69.94 114 LEU A N 1
ATOM 966 C CA . LEU A 1 114 ? 20.863 -1.894 8.542 1.00 69.94 114 LEU A CA 1
ATOM 967 C C . LEU A 1 114 ? 22.111 -1.567 7.725 1.00 69.94 114 LEU A C 1
ATOM 969 O O . LEU A 1 114 ? 22.451 -2.317 6.812 1.00 69.94 114 LEU A O 1
ATOM 973 N N . LYS A 1 115 ? 22.803 -0.476 8.061 1.00 71.19 115 LYS A N 1
ATOM 974 C CA . LYS A 1 115 ? 24.029 -0.062 7.380 1.00 71.19 115 LYS A CA 1
ATOM 975 C C . LYS A 1 115 ? 25.110 -1.135 7.495 1.00 71.19 115 LYS A C 1
ATOM 977 O O . LYS A 1 115 ? 25.696 -1.503 6.489 1.00 71.19 115 LYS A O 1
ATOM 982 N N . ASN A 1 116 ? 25.287 -1.716 8.681 1.00 76.75 116 ASN A N 1
ATOM 983 C CA . ASN A 1 116 ? 26.242 -2.805 8.890 1.00 76.75 116 ASN A CA 1
ATOM 984 C C . ASN A 1 116 ? 25.917 -4.052 8.046 1.00 76.75 116 ASN A C 1
ATOM 986 O O . ASN A 1 116 ? 26.828 -4.682 7.512 1.00 76.75 116 ASN A O 1
ATOM 990 N N . VAL A 1 117 ? 24.638 -4.421 7.906 1.00 72.88 117 VAL A N 1
ATOM 991 C CA . VAL A 1 117 ? 24.234 -5.567 7.067 1.00 72.88 117 VAL A CA 1
ATOM 992 C C . VAL A 1 117 ? 24.442 -5.264 5.579 1.00 72.88 117 VAL A C 1
ATOM 994 O O . VAL A 1 117 ? 24.947 -6.112 4.848 1.00 72.88 117 VAL A O 1
ATOM 997 N N . VAL A 1 118 ? 24.128 -4.046 5.129 1.00 65.62 118 VAL A N 1
ATOM 998 C CA . VAL A 1 118 ? 24.380 -3.616 3.742 1.00 65.62 118 VAL A CA 1
ATOM 999 C C . VAL A 1 118 ? 25.879 -3.577 3.435 1.00 65.62 118 VAL A C 1
ATOM 1001 O O . VAL A 1 118 ? 26.296 -4.105 2.410 1.00 65.62 118 VAL A O 1
ATOM 1004 N N . ASP A 1 119 ? 26.696 -3.031 4.334 1.00 70.56 119 ASP A N 1
ATOM 1005 C CA . ASP A 1 119 ? 28.148 -2.932 4.146 1.00 70.56 119 ASP A CA 1
ATOM 1006 C C . ASP A 1 119 ? 28.829 -4.316 4.132 1.00 70.56 119 ASP A C 1
ATOM 1008 O O . ASP A 1 119 ? 29.890 -4.479 3.532 1.00 70.56 119 ASP A O 1
ATOM 1012 N N . THR A 1 120 ? 28.234 -5.325 4.780 1.00 74.94 120 THR A N 1
ATOM 1013 C CA . THR A 1 120 ? 28.802 -6.684 4.853 1.00 74.94 120 THR A CA 1
ATOM 1014 C C . THR A 1 120 ? 28.270 -7.644 3.792 1.00 74.94 120 THR A C 1
ATOM 1016 O O . THR A 1 120 ? 29.020 -8.514 3.355 1.00 74.94 120 THR A O 1
ATOM 1019 N N . ARG A 1 121 ? 26.989 -7.540 3.410 1.00 67.81 121 ARG A N 1
ATOM 1020 C CA . ARG A 1 121 ? 26.283 -8.521 2.556 1.00 67.81 121 ARG A CA 1
ATOM 1021 C C . ARG A 1 121 ? 25.301 -7.893 1.561 1.00 67.81 121 ARG A C 1
ATOM 1023 O O . ARG A 1 121 ? 24.455 -8.593 1.008 1.00 67.81 121 ARG A O 1
ATOM 1030 N N . GLY A 1 122 ? 25.382 -6.584 1.330 1.00 60.31 122 GLY A N 1
ATOM 1031 C CA . GLY A 1 122 ? 24.409 -5.843 0.522 1.00 60.31 122 GLY A CA 1
ATOM 1032 C C . GLY A 1 122 ? 24.265 -6.332 -0.921 1.00 60.31 122 GLY A C 1
ATOM 1033 O O . GLY A 1 122 ? 23.179 -6.218 -1.481 1.00 60.31 122 GLY A O 1
ATOM 1034 N N . ASP A 1 123 ? 25.318 -6.918 -1.496 1.00 64.94 123 ASP A N 1
ATOM 1035 C CA . ASP A 1 123 ? 25.301 -7.448 -2.867 1.00 64.94 123 ASP A CA 1
ATOM 1036 C C . ASP A 1 123 ? 24.665 -8.847 -2.970 1.00 64.94 123 ASP A C 1
ATOM 1038 O O . ASP A 1 123 ? 24.224 -9.253 -4.046 1.00 64.94 123 ASP A O 1
ATOM 1042 N N . GLU A 1 124 ? 24.594 -9.588 -1.861 1.00 69.12 124 GLU A N 1
ATOM 1043 C CA . GLU A 1 124 ? 24.095 -10.970 -1.818 1.00 69.12 124 GLU A CA 1
ATOM 1044 C C . GLU A 1 124 ? 22.630 -11.063 -1.372 1.00 69.12 124 GLU A C 1
ATOM 1046 O O . GLU A 1 124 ? 21.985 -12.092 -1.572 1.00 69.12 124 GLU A O 1
ATOM 1051 N N . MET A 1 125 ? 22.102 -10.000 -0.760 1.00 59.16 125 MET A N 1
ATOM 1052 C CA . MET A 1 125 ? 20.790 -9.998 -0.122 1.00 59.16 125 MET A CA 1
ATOM 1053 C C . MET A 1 125 ? 19.869 -8.957 -0.741 1.00 59.16 125 MET A C 1
ATOM 1055 O O . MET A 1 125 ? 20.219 -7.794 -0.941 1.00 59.16 125 MET A O 1
ATOM 1059 N N . THR A 1 126 ? 18.627 -9.354 -0.994 1.00 63.88 126 THR A N 1
ATOM 1060 C CA . THR A 1 126 ? 17.588 -8.403 -1.371 1.00 63.88 126 THR A CA 1
ATOM 1061 C C . THR A 1 126 ? 17.283 -7.468 -0.201 1.00 63.88 126 THR A C 1
ATOM 1063 O O . THR A 1 126 ? 17.409 -7.812 0.975 1.00 63.88 126 THR A O 1
ATOM 1066 N N . GLN A 1 127 ? 16.792 -6.272 -0.516 1.00 55.03 127 GLN A N 1
ATOM 1067 C CA . GLN A 1 127 ? 16.382 -5.294 0.493 1.00 55.03 127 GLN A CA 1
ATOM 1068 C C . GLN A 1 127 ? 15.386 -5.876 1.516 1.00 55.03 127 GLN A C 1
ATOM 1070 O O . GLN A 1 127 ? 15.401 -5.502 2.688 1.00 55.03 127 GLN A O 1
ATOM 1075 N N . GLU A 1 128 ? 14.499 -6.774 1.078 1.00 57.94 128 GLU A N 1
ATOM 1076 C CA . GLU A 1 128 ? 13.523 -7.410 1.965 1.00 57.94 128 GLU A CA 1
ATOM 1077 C C . GLU A 1 128 ? 14.193 -8.375 2.939 1.00 57.94 128 GLU A C 1
ATOM 1079 O O . GLU A 1 128 ? 13.816 -8.403 4.107 1.00 57.94 128 GLU A O 1
ATOM 1084 N N . GLU A 1 129 ? 15.218 -9.100 2.500 1.00 65.12 129 GLU A N 1
ATOM 1085 C CA . GLU A 1 129 ? 15.990 -10.006 3.349 1.00 65.12 129 GLU A CA 1
ATOM 1086 C C . GLU A 1 129 ? 16.816 -9.235 4.383 1.00 65.12 129 GLU A C 1
ATOM 1088 O O . GLU A 1 129 ? 16.774 -9.585 5.559 1.00 65.12 129 GLU A O 1
ATOM 1093 N N . VAL A 1 130 ? 17.455 -8.125 3.993 1.00 68.56 130 VAL A N 1
ATOM 1094 C CA . VAL A 1 130 ? 18.180 -7.233 4.922 1.00 68.56 130 VAL A CA 1
ATOM 1095 C C . VAL A 1 130 ? 17.239 -6.664 5.991 1.00 68.56 130 VAL A C 1
ATOM 1097 O O . VAL A 1 130 ? 17.539 -6.672 7.187 1.00 68.56 130 VAL A O 1
ATOM 1100 N N . LEU A 1 131 ? 16.055 -6.200 5.579 1.00 67.19 131 LEU A N 1
ATOM 1101 C CA . LEU A 1 131 ? 15.047 -5.688 6.508 1.00 67.19 131 LEU A CA 1
ATOM 1102 C C . LEU A 1 131 ? 14.504 -6.788 7.425 1.00 67.19 131 LEU A C 1
ATOM 1104 O O . LEU A 1 131 ? 14.273 -6.528 8.605 1.00 67.19 131 LEU A O 1
ATOM 1108 N N . LEU A 1 132 ? 14.285 -7.997 6.908 1.00 70.69 132 LEU A N 1
ATOM 1109 C CA . LEU A 1 132 ? 13.822 -9.136 7.699 1.00 70.69 132 LEU A CA 1
ATOM 1110 C C . LEU A 1 132 ? 14.887 -9.636 8.674 1.00 70.69 132 LEU A C 1
ATOM 1112 O O . LEU A 1 132 ? 14.517 -10.101 9.747 1.00 70.69 132 LEU A O 1
ATOM 1116 N N . GLU A 1 133 ? 16.173 -9.520 8.354 1.00 73.50 133 GLU A N 1
ATOM 1117 C CA . GLU A 1 133 ? 17.265 -9.865 9.265 1.00 73.50 133 GLU A CA 1
ATOM 1118 C C . GLU A 1 133 ? 17.319 -8.895 10.455 1.00 73.50 133 GLU A C 1
ATOM 1120 O O . GLU A 1 133 ? 17.260 -9.328 11.609 1.00 73.50 133 GLU A O 1
ATOM 1125 N N . VAL A 1 134 ? 17.321 -7.583 10.189 1.00 74.62 134 VAL A N 1
ATOM 1126 C CA . VAL A 1 134 ? 17.412 -6.552 11.240 1.00 74.62 134 VAL A CA 1
ATOM 1127 C C . VAL A 1 134 ? 16.112 -6.434 12.039 1.00 74.62 134 VAL A C 1
ATOM 1129 O O . VAL A 1 134 ? 16.106 -6.430 13.271 1.00 74.62 134 VAL A O 1
ATOM 1132 N N . LEU A 1 135 ? 14.965 -6.366 11.359 1.00 72.31 135 LEU A N 1
ATOM 1133 C CA . LEU A 1 135 ? 13.677 -6.135 12.018 1.00 72.31 135 LEU A CA 1
ATOM 1134 C C . LEU A 1 135 ? 13.010 -7.423 12.505 1.00 72.31 135 LEU A C 1
ATOM 1136 O O . LEU A 1 135 ? 12.081 -7.327 13.321 1.00 72.31 135 LEU A O 1
ATOM 1140 N N . LYS A 1 136 ? 13.505 -8.592 12.072 1.00 73.31 136 LYS A N 1
ATOM 1141 C CA . LYS A 1 136 ? 12.913 -9.931 12.245 1.00 73.31 136 LYS A CA 1
ATOM 1142 C C . LYS A 1 136 ? 11.597 -10.096 11.464 1.00 73.31 136 LYS A C 1
ATOM 1144 O O . LYS A 1 136 ? 10.929 -9.101 11.165 1.00 73.31 136 LYS A O 1
ATOM 1149 N N . PRO A 1 137 ? 11.164 -11.335 11.156 1.00 61.22 137 PRO A N 1
ATOM 1150 C CA . PRO A 1 137 ? 9.850 -11.579 10.567 1.00 61.22 137 PRO A CA 1
ATOM 1151 C C . PRO A 1 137 ? 8.742 -10.987 11.444 1.00 61.22 137 PRO A C 1
ATOM 1153 O O . PRO A 1 137 ? 8.614 -11.324 12.623 1.00 61.22 137 PRO A O 1
ATOM 1156 N N . ARG A 1 138 ? 7.938 -10.084 10.877 1.00 58.53 138 ARG A N 1
ATOM 1157 C CA . ARG A 1 138 ? 6.824 -9.426 11.572 1.00 58.53 138 ARG A CA 1
ATOM 1158 C C . ARG A 1 138 ? 5.540 -9.579 10.777 1.00 58.53 138 ARG A C 1
ATOM 1160 O O . ARG A 1 138 ? 5.535 -9.477 9.555 1.00 58.53 138 ARG A O 1
ATOM 1167 N N . SER A 1 139 ? 4.438 -9.807 11.483 1.00 46.50 139 SER A N 1
ATOM 1168 C CA . SER A 1 139 ? 3.107 -9.829 10.885 1.00 46.50 139 SER A CA 1
ATOM 1169 C C . SER A 1 139 ? 2.569 -8.401 10.734 1.00 46.50 139 SER A C 1
ATOM 1171 O O . SER A 1 139 ? 2.642 -7.598 11.664 1.00 46.50 139 SER A O 1
ATOM 1173 N N . GLY A 1 140 ? 2.022 -8.072 9.559 1.00 49.94 140 GLY A N 1
ATOM 1174 C CA . GLY A 1 140 ? 1.341 -6.796 9.305 1.00 49.94 140 GLY A CA 1
ATOM 1175 C C . GLY A 1 140 ? 1.927 -5.944 8.172 1.00 49.94 140 GLY A C 1
ATOM 1176 O O . GLY A 1 140 ? 2.897 -6.304 7.516 1.00 49.94 140 GLY A O 1
ATOM 1177 N N . TYR A 1 141 ? 1.274 -4.805 7.920 1.00 46.78 141 TYR A N 1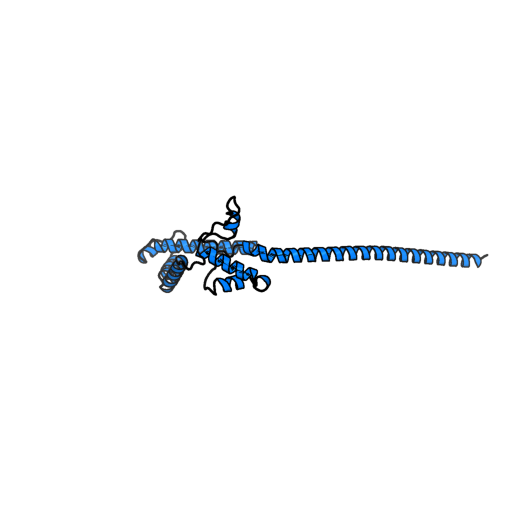
ATOM 1178 C CA . TYR A 1 141 ? 1.620 -3.854 6.859 1.00 46.78 141 TYR A CA 1
ATOM 1179 C C . TYR A 1 141 ? 2.785 -2.946 7.282 1.00 46.78 141 TYR A C 1
ATOM 1181 O O . TYR A 1 141 ? 2.678 -2.219 8.271 1.00 46.78 141 TYR A O 1
ATOM 1189 N N . VAL A 1 142 ? 3.873 -2.947 6.507 1.00 49.03 142 VAL A N 1
ATOM 1190 C CA . VAL A 1 142 ? 5.010 -2.028 6.679 1.00 49.03 142 VAL A CA 1
ATOM 1191 C C . VAL A 1 142 ? 4.671 -0.691 6.015 1.00 49.03 142 VAL A C 1
ATOM 1193 O O . VAL A 1 142 ? 4.561 -0.602 4.791 1.00 49.03 142 VAL A O 1
ATOM 1196 N N . ARG A 1 143 ? 4.480 0.363 6.816 1.00 42.09 143 ARG A N 1
ATOM 1197 C CA . ARG A 1 143 ? 4.322 1.739 6.320 1.00 42.09 143 ARG A CA 1
ATOM 1198 C C . ARG A 1 143 ? 5.721 2.293 6.032 1.00 42.09 143 ARG A C 1
ATOM 1200 O O . ARG A 1 143 ? 6.595 2.150 6.873 1.00 42.09 143 ARG A O 1
ATOM 1207 N N . GLY A 1 144 ? 5.934 2.908 4.867 1.00 44.69 144 GLY A N 1
ATOM 1208 C CA . GLY A 1 144 ? 7.239 3.493 4.538 1.00 44.69 144 GLY A CA 1
ATOM 1209 C C . GLY A 1 144 ? 8.218 2.563 3.810 1.00 44.69 144 GLY A C 1
ATOM 1210 O O . GLY A 1 144 ? 9.421 2.703 3.990 1.00 44.69 144 GLY A O 1
ATOM 1211 N N . LYS A 1 145 ? 7.752 1.703 2.887 1.00 48.38 145 LYS A N 1
ATOM 1212 C CA . LYS A 1 145 ? 8.597 1.248 1.755 1.00 48.38 145 LYS A CA 1
ATOM 1213 C C . LYS A 1 145 ? 8.857 2.409 0.774 1.00 48.38 145 LYS A C 1
ATOM 1215 O O . LYS A 1 145 ? 8.630 2.253 -0.423 1.00 48.38 145 LYS A O 1
ATOM 1220 N N . GLY A 1 146 ? 9.187 3.599 1.288 1.00 37.28 146 GLY A N 1
ATOM 1221 C CA . GLY A 1 146 ? 9.358 4.815 0.498 1.00 37.28 146 GLY A CA 1
ATOM 1222 C C . GLY A 1 146 ? 10.192 4.531 -0.747 1.00 37.28 146 GLY A C 1
ATOM 1223 O O . GLY A 1 146 ? 11.099 3.699 -0.722 1.00 37.28 146 GLY A O 1
ATOM 1224 N N . THR A 1 147 ? 9.864 5.209 -1.843 1.00 38.59 147 THR A N 1
ATOM 1225 C CA . THR A 1 147 ? 10.516 5.058 -3.152 1.00 38.59 147 THR A CA 1
ATOM 1226 C C . THR A 1 147 ? 12.046 5.256 -3.101 1.00 38.59 147 THR A C 1
ATOM 1228 O O . THR A 1 147 ? 12.719 4.882 -4.053 1.00 38.59 147 THR A O 1
ATOM 1231 N N . ALA A 1 148 ? 12.602 5.760 -1.993 1.00 38.84 148 ALA A N 1
ATOM 1232 C CA . ALA A 1 148 ? 14.013 6.091 -1.790 1.00 38.84 148 ALA A CA 1
ATOM 1233 C C . ALA A 1 148 ? 14.990 4.896 -1.882 1.00 38.84 148 ALA A C 1
ATOM 1235 O O . ALA A 1 148 ? 15.985 4.968 -2.596 1.00 38.84 148 ALA A O 1
ATOM 1236 N N . LEU A 1 149 ? 14.691 3.725 -1.303 1.00 38.00 149 LEU A N 1
ATOM 1237 C CA . LEU A 1 149 ? 15.582 2.549 -1.452 1.00 38.00 149 LEU A CA 1
ATOM 1238 C C . LEU A 1 149 ? 15.503 1.887 -2.837 1.00 38.00 149 LEU A C 1
ATOM 1240 O O . LEU A 1 149 ? 16.283 0.995 -3.164 1.00 38.00 149 LEU A O 1
ATOM 1244 N N . ARG A 1 150 ? 14.608 2.373 -3.703 1.00 38.31 150 ARG A N 1
ATOM 1245 C CA . ARG A 1 150 ? 14.626 2.035 -5.124 1.00 38.31 150 ARG A CA 1
ATOM 1246 C C . ARG A 1 150 ? 15.820 2.688 -5.841 1.00 38.31 150 ARG A C 1
ATOM 1248 O O . ARG A 1 150 ? 16.099 2.278 -6.960 1.00 38.31 150 ARG A O 1
ATOM 1255 N N . GLY A 1 151 ? 16.496 3.675 -5.242 1.00 35.38 151 GLY A N 1
ATOM 1256 C CA . GLY A 1 151 ? 17.619 4.399 -5.845 1.00 35.38 151 GLY A CA 1
ATOM 1257 C C . GLY A 1 151 ? 18.929 3.609 -5.875 1.00 35.38 151 GLY A C 1
ATOM 1258 O O . GLY A 1 151 ? 19.564 3.533 -6.922 1.00 35.38 151 GLY A O 1
ATOM 1259 N N . TYR A 1 152 ? 19.299 2.945 -4.776 1.00 40.81 152 TYR A N 1
ATOM 1260 C CA . TYR A 1 152 ? 20.609 2.287 -4.663 1.00 40.81 152 TYR A CA 1
ATOM 1261 C C . TYR A 1 152 ? 20.752 1.053 -5.571 1.00 40.81 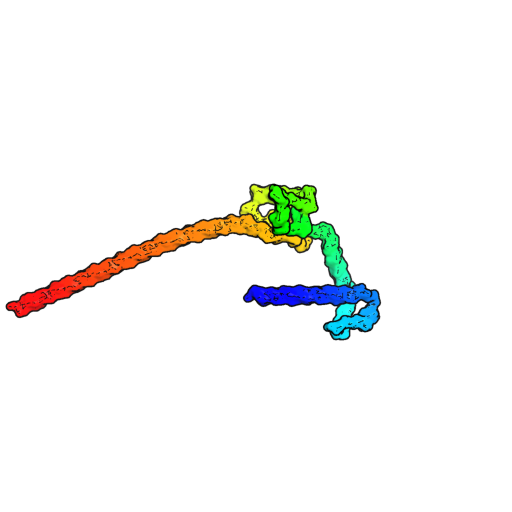152 TYR A C 1
ATOM 1263 O O . TYR A 1 152 ? 21.709 0.960 -6.336 1.00 40.81 152 TYR A O 1
ATOM 1271 N N . ALA A 1 153 ? 19.758 0.156 -5.587 1.00 40.41 153 ALA A N 1
ATOM 1272 C CA . ALA A 1 153 ? 19.776 -1.020 -6.465 1.00 40.41 153 ALA A CA 1
ATOM 1273 C C . ALA A 1 153 ? 19.520 -0.671 -7.946 1.00 40.41 153 ALA A C 1
ATOM 1275 O O . ALA A 1 153 ? 20.028 -1.340 -8.847 1.00 40.41 153 ALA A O 1
ATOM 1276 N N . LYS A 1 154 ? 18.752 0.394 -8.228 1.00 40.22 154 LYS A N 1
ATOM 1277 C CA . LYS A 1 154 ? 18.547 0.841 -9.613 1.00 40.22 154 LYS A CA 1
ATOM 1278 C C . LYS A 1 154 ? 19.740 1.593 -10.177 1.00 40.22 154 LYS A C 1
ATOM 1280 O O . LYS A 1 154 ? 19.966 1.448 -11.366 1.00 40.22 154 LYS A O 1
ATOM 1285 N N . GLY A 1 155 ? 20.493 2.351 -9.380 1.00 43.00 155 GLY A N 1
ATOM 1286 C CA . GLY A 1 155 ? 21.656 3.099 -9.866 1.00 43.00 155 GLY A CA 1
ATOM 1287 C C . GLY A 1 155 ? 22.728 2.183 -10.458 1.00 43.00 155 GLY A C 1
ATOM 1288 O O . GLY A 1 155 ? 23.156 2.395 -11.588 1.00 43.00 155 GLY A O 1
ATOM 1289 N N . GLN A 1 156 ? 23.078 1.106 -9.748 1.00 42.03 156 GLN A N 1
ATOM 1290 C CA . GLN A 1 156 ? 24.022 0.088 -10.231 1.00 42.03 156 GLN A CA 1
ATOM 1291 C C . GLN A 1 156 ? 23.498 -0.636 -11.481 1.00 42.03 156 GLN A C 1
ATOM 1293 O O . GLN A 1 156 ? 24.196 -0.722 -12.491 1.00 42.03 156 GLN A O 1
ATOM 1298 N N . HIS A 1 157 ? 22.239 -1.085 -11.466 1.00 46.88 157 HIS A N 1
ATOM 1299 C CA . HIS A 1 157 ? 21.660 -1.783 -12.616 1.00 46.88 157 HIS A CA 1
ATOM 1300 C C . HIS A 1 157 ? 21.482 -0.863 -13.839 1.00 46.88 157 HIS A C 1
ATOM 1302 O O . HIS A 1 157 ? 21.650 -1.305 -14.972 1.00 46.88 157 HIS A O 1
ATOM 1308 N N . GLN A 1 158 ? 21.185 0.421 -13.629 1.00 53.22 158 GLN A N 1
ATOM 1309 C CA . GLN A 1 158 ? 21.061 1.426 -14.683 1.00 53.22 158 GLN A CA 1
ATOM 1310 C C . GLN A 1 158 ? 22.425 1.795 -15.271 1.00 53.22 158 GLN A C 1
ATOM 1312 O O . GLN A 1 158 ? 22.518 1.973 -16.483 1.00 53.22 158 GLN A O 1
ATOM 1317 N N . LEU A 1 159 ? 23.482 1.852 -14.453 1.00 54.06 159 LEU A N 1
ATOM 1318 C CA . LEU A 1 159 ? 24.850 2.062 -14.925 1.00 54.06 159 LEU A CA 1
ATOM 1319 C C . LEU A 1 159 ? 25.347 0.862 -15.747 1.00 54.06 159 LEU A C 1
ATOM 1321 O O . LEU A 1 159 ? 25.902 1.054 -16.825 1.00 54.06 159 LEU A O 1
ATOM 1325 N N . GLN A 1 160 ? 25.080 -0.368 -15.294 1.00 64.44 160 GLN A N 1
ATOM 1326 C CA . GLN A 1 160 ? 25.384 -1.587 -16.056 1.00 64.44 160 GLN A CA 1
ATOM 1327 C C . GLN A 1 160 ? 24.604 -1.644 -17.376 1.00 64.44 160 GLN A C 1
ATOM 1329 O O . GLN A 1 160 ? 25.200 -1.889 -18.421 1.00 64.44 160 GLN A O 1
ATOM 1334 N N . GLN A 1 161 ? 23.303 -1.324 -17.358 1.00 61.44 161 GLN A N 1
ATOM 1335 C CA . GLN A 1 161 ? 22.500 -1.231 -18.581 1.00 61.44 161 GLN A CA 1
ATOM 1336 C C . GLN A 1 161 ? 23.038 -0.151 -19.528 1.00 61.44 161 GLN A C 1
ATOM 1338 O O . GLN A 1 161 ? 23.133 -0.395 -20.724 1.00 61.44 161 GLN A O 1
ATOM 1343 N N . GLN A 1 162 ? 23.438 1.024 -19.027 1.00 66.25 162 GLN A N 1
ATOM 1344 C CA . GLN A 1 162 ? 24.050 2.066 -19.862 1.00 66.25 162 GLN A CA 1
ATOM 1345 C C . GLN A 1 162 ? 25.366 1.602 -20.495 1.00 66.25 162 GLN A C 1
ATOM 1347 O O . GLN A 1 162 ? 25.589 1.867 -21.674 1.00 66.25 162 GLN A O 1
ATOM 1352 N N . GLN A 1 163 ? 26.214 0.890 -19.751 1.00 73.94 163 GLN A N 1
ATOM 1353 C CA . GLN A 1 163 ? 27.453 0.322 -20.289 1.00 73.94 163 GLN A CA 1
ATOM 1354 C C . GLN A 1 163 ? 27.179 -0.759 -21.344 1.00 73.94 163 GLN A C 1
ATOM 1356 O O . GLN A 1 163 ? 27.878 -0.817 -22.354 1.00 73.94 163 GLN A O 1
ATOM 1361 N N . GLU A 1 164 ? 26.160 -1.600 -21.152 1.00 75.88 164 GLU A N 1
ATOM 1362 C CA . GLU A 1 164 ? 25.728 -2.571 -22.164 1.00 75.88 164 GLU A CA 1
ATOM 1363 C C . GLU A 1 164 ? 25.170 -1.893 -23.414 1.00 75.88 164 GLU A C 1
ATOM 1365 O O . GLU A 1 164 ? 25.552 -2.274 -24.519 1.00 75.88 164 GLU A O 1
ATOM 1370 N N . PHE A 1 165 ? 24.341 -0.856 -23.264 1.00 69.94 165 PHE A N 1
ATOM 1371 C CA . PHE A 1 165 ? 23.840 -0.071 -24.394 1.00 69.94 165 PHE A CA 1
ATOM 1372 C C . PHE A 1 165 ? 24.978 0.599 -25.169 1.00 69.94 165 PHE A C 1
ATOM 1374 O O . PHE A 1 165 ? 24.989 0.541 -26.393 1.00 69.94 165 PHE A O 1
ATOM 1381 N N . GLN A 1 166 ? 25.975 1.161 -24.481 1.00 79.62 166 GLN A N 1
ATOM 1382 C CA . GLN A 1 166 ? 27.154 1.743 -25.132 1.00 79.62 166 GLN A CA 1
ATOM 1383 C C . GLN A 1 166 ? 27.948 0.695 -25.921 1.00 79.62 166 GLN A C 1
ATOM 1385 O O . GLN A 1 166 ? 28.296 0.936 -27.075 1.00 79.62 166 GLN A O 1
ATOM 1390 N N . LYS A 1 167 ? 28.179 -0.491 -25.342 1.00 87.56 167 LYS A N 1
ATOM 1391 C CA . LYS A 1 167 ? 28.843 -1.601 -26.045 1.00 87.56 167 LYS A CA 1
ATOM 1392 C C . LYS A 1 167 ? 28.042 -2.070 -27.260 1.00 87.56 167 LYS A C 1
ATOM 1394 O O . LYS A 1 167 ? 28.624 -2.341 -28.307 1.00 87.56 167 LYS A O 1
ATOM 1399 N N . GLN A 1 168 ? 26.716 -2.162 -27.144 1.00 81.75 168 GLN A N 1
ATOM 1400 C CA . GLN A 1 168 ? 25.849 -2.525 -28.267 1.00 81.75 168 GLN A CA 1
ATOM 1401 C C . GLN A 1 168 ? 25.885 -1.470 -29.377 1.00 81.75 168 GLN A C 1
ATOM 1403 O O . GLN A 1 168 ? 25.998 -1.836 -30.544 1.00 81.75 168 GLN A O 1
ATOM 1408 N N . ASP A 1 169 ? 25.872 -0.182 -29.035 1.00 84.50 169 ASP A N 1
ATOM 1409 C CA . ASP A 1 169 ? 25.981 0.909 -30.006 1.00 84.50 169 ASP A CA 1
ATOM 1410 C C . ASP A 1 169 ? 27.325 0.900 -30.748 1.00 84.50 169 ASP A C 1
ATOM 1412 O O . ASP A 1 169 ? 27.366 1.160 -31.952 1.00 84.50 169 ASP A O 1
ATOM 1416 N N . GLU A 1 170 ? 28.430 0.586 -30.064 1.00 91.75 170 GLU A N 1
ATOM 1417 C CA . GLU A 1 170 ? 29.741 0.422 -30.705 1.00 91.75 170 GLU A CA 1
ATOM 1418 C C . GLU A 1 170 ? 29.747 -0.751 -31.691 1.00 91.75 170 GLU A C 1
ATOM 1420 O O . GLU A 1 170 ? 30.164 -0.582 -32.839 1.00 91.75 170 GLU A O 1
ATOM 1425 N N . ILE A 1 171 ? 29.197 -1.902 -31.291 1.00 92.25 171 ILE A N 1
ATOM 1426 C CA . ILE A 1 171 ? 29.065 -3.077 -32.166 1.00 92.25 171 ILE A CA 1
ATOM 1427 C C . ILE A 1 171 ? 28.202 -2.748 -33.391 1.00 92.25 171 ILE A C 1
ATOM 1429 O O . ILE A 1 171 ? 28.567 -3.093 -34.515 1.00 92.25 171 ILE A O 1
ATOM 1433 N N . ILE A 1 172 ? 27.077 -2.054 -33.200 1.00 92.19 172 ILE A N 1
ATOM 1434 C CA . ILE A 1 172 ? 26.178 -1.660 -34.293 1.00 92.19 172 ILE A CA 1
ATOM 1435 C C . ILE A 1 172 ? 26.889 -0.707 -35.264 1.00 92.19 172 ILE A C 1
ATOM 1437 O O . ILE A 1 172 ? 26.756 -0.862 -36.479 1.00 92.19 172 ILE A O 1
ATOM 1441 N N . LYS A 1 173 ? 27.675 0.254 -34.762 1.00 93.12 173 LYS A N 1
ATOM 1442 C CA . LYS A 1 173 ? 28.466 1.162 -35.611 1.00 93.12 173 LYS A CA 1
ATOM 1443 C C . LYS A 1 173 ? 29.514 0.410 -36.426 1.00 93.12 173 LYS A C 1
ATOM 1445 O O . LYS A 1 173 ? 29.636 0.665 -37.624 1.00 93.12 173 LYS A O 1
ATOM 1450 N N . GLU A 1 174 ? 30.228 -0.528 -35.808 1.00 94.50 174 GLU A N 1
ATOM 1451 C CA . GLU A 1 174 ? 31.235 -1.339 -36.497 1.00 94.50 174 GLU A CA 1
ATOM 1452 C C . GLU A 1 174 ? 30.596 -2.222 -37.583 1.00 94.50 174 GLU A C 1
ATOM 1454 O O . GLU A 1 174 ? 31.084 -2.293 -38.713 1.00 94.50 174 GLU A O 1
ATOM 1459 N N . GLN A 1 175 ? 29.452 -2.843 -37.279 1.00 91.19 175 GLN A N 1
ATOM 1460 C CA . GLN A 1 175 ? 28.682 -3.620 -38.252 1.00 91.19 175 GLN A CA 1
ATOM 1461 C C . GLN A 1 175 ? 28.188 -2.752 -39.415 1.00 91.19 175 GLN A C 1
ATOM 1463 O O . GLN A 1 175 ? 28.306 -3.157 -40.570 1.00 91.19 175 GLN A O 1
ATOM 1468 N N . ALA A 1 176 ? 27.685 -1.546 -39.140 1.00 94.00 176 ALA A N 1
ATOM 1469 C CA . ALA A 1 176 ? 27.237 -0.621 -40.178 1.00 94.00 176 ALA A CA 1
ATOM 1470 C C . ALA A 1 176 ? 28.385 -0.178 -41.101 1.00 94.00 176 ALA A C 1
ATOM 1472 O O . ALA A 1 176 ? 28.179 -0.022 -42.305 1.00 94.00 176 ALA A O 1
ATOM 1473 N N . GLN A 1 177 ? 29.594 -0.001 -40.562 1.00 93.81 177 GLN A N 1
ATOM 1474 C CA . GLN A 1 177 ? 30.774 0.308 -41.367 1.00 93.81 177 GLN A CA 1
ATOM 1475 C C . GLN A 1 177 ? 31.167 -0.871 -42.266 1.00 93.81 177 GLN A C 1
ATOM 1477 O O . GLN A 1 177 ? 31.336 -0.680 -43.470 1.00 93.81 177 GLN A O 1
ATOM 1482 N N . LYS A 1 178 ? 31.205 -2.092 -41.720 1.00 94.69 178 LYS A N 1
ATOM 1483 C CA . LYS A 1 178 ? 31.464 -3.314 -42.502 1.00 94.69 178 LYS A CA 1
ATOM 1484 C C . LYS A 1 178 ? 30.443 -3.511 -43.624 1.00 94.69 178 LYS A C 1
ATOM 1486 O O . LYS A 1 178 ? 30.821 -3.875 -44.732 1.00 94.69 178 LYS A O 1
ATOM 1491 N N . ILE A 1 179 ? 29.161 -3.237 -43.369 1.00 94.31 179 ILE A N 1
ATOM 1492 C CA . ILE A 1 179 ? 28.113 -3.309 -44.400 1.00 94.31 179 ILE A CA 1
ATOM 1493 C C . ILE A 1 179 ? 28.393 -2.310 -45.528 1.00 94.31 179 ILE A C 1
ATOM 1495 O O . ILE A 1 179 ? 28.333 -2.695 -46.692 1.00 94.31 179 ILE A O 1
ATOM 1499 N N . LYS A 1 180 ? 28.763 -1.064 -45.209 1.00 94.81 180 LYS A N 1
ATOM 1500 C CA . LYS A 1 180 ? 29.120 -0.067 -46.233 1.00 94.81 180 LYS A CA 1
ATOM 1501 C C . LYS A 1 180 ? 30.325 -0.492 -47.069 1.00 94.81 180 LYS A C 1
ATOM 1503 O O . LYS A 1 180 ? 30.306 -0.329 -48.284 1.00 94.81 180 LYS A O 1
ATOM 1508 N N . GLU A 1 181 ? 31.362 -1.035 -46.438 1.00 94.44 181 GLU A N 1
ATOM 1509 C CA . GLU A 1 181 ? 32.554 -1.523 -47.143 1.00 94.44 181 GLU A CA 1
ATOM 1510 C C . GLU A 1 181 ? 32.207 -2.682 -48.090 1.00 94.44 181 GLU A C 1
ATOM 1512 O O . GLU A 1 181 ? 32.621 -2.676 -49.250 1.00 94.44 181 GLU A O 1
ATOM 1517 N N . LEU A 1 182 ? 31.370 -3.624 -47.641 1.00 93.75 182 LEU A N 1
ATOM 1518 C CA . LEU A 1 182 ? 30.872 -4.723 -48.474 1.00 93.75 182 LEU A CA 1
ATOM 1519 C C . LEU A 1 182 ? 29.994 -4.237 -49.635 1.00 93.75 182 LEU A C 1
ATOM 1521 O O . LEU A 1 182 ? 30.065 -4.791 -50.729 1.00 93.75 182 LEU A O 1
ATOM 1525 N N . GLU A 1 183 ? 29.169 -3.210 -49.426 1.00 93.38 183 GLU A N 1
ATOM 1526 C CA . GLU A 1 183 ? 28.356 -2.614 -50.491 1.00 93.38 183 GLU A CA 1
ATOM 1527 C C . GLU A 1 183 ? 29.216 -1.945 -51.566 1.00 93.38 183 GLU A C 1
ATOM 1529 O O . GLU A 1 183 ? 28.933 -2.109 -52.755 1.00 93.38 183 GLU A O 1
ATOM 1534 N N . VAL A 1 184 ? 30.278 -1.241 -51.162 1.00 95.56 184 VAL A N 1
ATOM 1535 C CA . VAL A 1 184 ? 31.240 -0.634 -52.093 1.00 95.56 184 VAL A CA 1
ATOM 1536 C C . VAL A 1 184 ? 31.977 -1.712 -52.883 1.00 95.56 184 VAL A C 1
ATOM 1538 O O . VAL A 1 184 ? 32.028 -1.615 -54.108 1.00 95.56 184 VAL A O 1
ATOM 1541 N N . ALA A 1 185 ? 32.481 -2.755 -52.216 1.00 93.75 185 ALA A N 1
ATOM 1542 C CA . ALA A 1 185 ? 33.151 -3.872 -52.883 1.00 93.75 185 ALA A CA 1
ATOM 1543 C C . ALA A 1 185 ? 32.223 -4.563 -53.895 1.00 93.75 185 ALA A C 1
ATOM 1545 O O . ALA A 1 185 ? 32.594 -4.770 -55.045 1.00 93.75 185 ALA A O 1
ATOM 1546 N N . ARG A 1 186 ? 30.963 -4.818 -53.518 1.00 93.25 186 ARG A N 1
ATOM 1547 C CA . ARG A 1 186 ? 29.970 -5.413 -54.424 1.00 93.25 186 ARG A CA 1
ATOM 1548 C C . ARG A 1 186 ? 29.703 -4.542 -55.654 1.00 93.25 186 ARG A C 1
ATOM 1550 O O . ARG A 1 186 ? 29.472 -5.074 -56.739 1.00 93.25 186 ARG A O 1
ATOM 1557 N N . GLU A 1 187 ? 29.668 -3.219 -55.501 1.00 92.56 187 GLU A N 1
ATOM 1558 C CA . GLU A 1 187 ? 29.475 -2.321 -56.644 1.00 92.56 187 GLU A CA 1
ATOM 1559 C C . GLU A 1 187 ? 30.721 -2.279 -57.536 1.00 92.56 187 GLU A C 1
ATOM 1561 O O . GLU A 1 187 ? 30.577 -2.274 -58.754 1.00 92.56 187 GLU A O 1
ATOM 1566 N N . GLN A 1 188 ? 31.927 -2.331 -56.961 1.00 92.81 188 GLN A N 1
ATOM 1567 C CA . GLN A 1 188 ? 33.173 -2.460 -57.724 1.00 92.81 188 GLN A CA 1
ATOM 1568 C C . GLN A 1 188 ? 33.195 -3.755 -58.542 1.00 92.81 188 GLN A C 1
ATOM 1570 O O . GLN A 1 188 ? 33.329 -3.684 -59.763 1.00 92.81 188 GLN A O 1
ATOM 1575 N N . ASP A 1 189 ? 32.933 -4.903 -57.913 1.00 93.00 189 ASP A N 1
ATOM 1576 C CA . ASP A 1 189 ? 32.863 -6.205 -58.590 1.00 93.00 189 ASP A CA 1
ATOM 1577 C C . ASP A 1 189 ? 31.854 -6.181 -59.748 1.00 93.00 189 ASP A C 1
ATOM 1579 O O . ASP A 1 189 ? 32.102 -6.692 -60.842 1.00 93.00 189 ASP A O 1
ATOM 1583 N N . LYS A 1 190 ? 30.696 -5.545 -59.537 1.00 93.25 190 LYS A N 1
ATOM 1584 C CA . LYS A 1 190 ? 29.665 -5.397 -60.569 1.00 93.25 190 LYS A CA 1
ATOM 1585 C C . LYS A 1 190 ? 30.143 -4.543 -61.749 1.00 93.25 190 LYS A C 1
ATOM 1587 O O . LYS A 1 190 ? 29.834 -4.881 -62.892 1.00 93.25 190 LYS A O 1
ATOM 1592 N N . GLN A 1 191 ? 30.866 -3.452 -61.492 1.00 91.19 191 GLN A N 1
ATOM 1593 C CA . GLN A 1 191 ? 31.437 -2.597 -62.540 1.00 91.19 191 GLN A CA 1
ATOM 1594 C C . GLN A 1 191 ? 32.536 -3.326 -63.322 1.00 91.19 191 GLN A C 1
ATOM 1596 O O . GLN A 1 191 ? 32.560 -3.247 -64.550 1.00 91.19 191 GLN A O 1
ATOM 1601 N N . GLU A 1 192 ? 33.394 -4.089 -62.644 1.00 93.19 192 GLU A N 1
ATOM 1602 C CA . GLU A 1 192 ? 34.418 -4.915 -63.293 1.00 93.19 192 GLU A CA 1
ATOM 1603 C C . GLU A 1 192 ? 33.793 -5.971 -64.210 1.00 93.19 192 GLU A C 1
ATOM 1605 O O . GLU A 1 192 ? 34.225 -6.148 -65.351 1.00 93.19 192 GLU A O 1
ATOM 1610 N N . LEU A 1 193 ? 32.723 -6.625 -63.753 1.00 93.38 193 LEU A N 1
ATOM 1611 C CA . LEU A 1 193 ? 32.021 -7.649 -64.525 1.00 93.38 193 LEU A CA 1
ATOM 1612 C C . LEU A 1 193 ? 31.328 -7.058 -65.764 1.00 93.38 193 LEU A C 1
ATOM 1614 O O . LEU A 1 193 ? 31.389 -7.645 -66.845 1.00 93.38 193 LEU A O 1
ATOM 1618 N N . LEU A 1 194 ? 30.731 -5.868 -65.636 1.00 93.94 194 LEU A N 1
ATOM 1619 C CA . LEU A 1 194 ? 30.192 -5.100 -66.766 1.00 93.94 194 LEU A CA 1
ATOM 1620 C C . LEU A 1 194 ? 31.288 -4.720 -67.771 1.00 93.94 194 LEU A C 1
ATOM 1622 O O . LEU A 1 194 ? 31.119 -4.946 -68.970 1.00 93.94 194 LEU A O 1
ATOM 1626 N N . GLY A 1 195 ? 32.427 -4.214 -67.292 1.00 93.25 195 GLY A N 1
ATOM 1627 C CA . GLY A 1 195 ? 33.573 -3.877 -68.137 1.00 93.25 195 GLY A CA 1
ATOM 1628 C C . GLY A 1 195 ? 34.129 -5.090 -68.889 1.00 93.25 195 GLY A C 1
ATOM 1629 O O . GLY A 1 195 ? 34.378 -5.013 -70.092 1.00 93.25 195 GLY A O 1
ATOM 1630 N N . ALA A 1 196 ? 34.251 -6.238 -68.216 1.00 92.25 196 ALA A N 1
ATOM 1631 C CA . ALA A 1 196 ? 34.678 -7.491 -68.834 1.00 92.25 196 ALA A CA 1
ATOM 1632 C C . ALA A 1 196 ? 33.685 -7.978 -69.906 1.00 92.25 196 ALA A C 1
ATOM 1634 O O . ALA A 1 196 ? 34.095 -8.420 -70.982 1.00 92.25 196 ALA A O 1
ATOM 1635 N N . MET A 1 197 ? 32.377 -7.862 -69.646 1.00 91.75 197 MET A N 1
ATOM 1636 C CA . MET A 1 197 ? 31.342 -8.184 -70.632 1.00 91.75 197 MET A CA 1
ATOM 1637 C C . MET A 1 197 ? 31.422 -7.284 -71.868 1.00 91.75 197 MET A C 1
ATOM 1639 O O . MET A 1 197 ? 31.272 -7.775 -72.987 1.00 91.75 197 MET A O 1
ATOM 1643 N N . ASP A 1 198 ? 31.644 -5.984 -71.691 1.00 91.56 198 ASP A N 1
ATOM 1644 C CA . ASP A 1 198 ? 31.730 -5.047 -72.810 1.00 91.56 198 ASP A CA 1
ATOM 1645 C C . ASP A 1 198 ? 33.013 -5.239 -73.629 1.00 91.56 198 ASP A C 1
ATOM 1647 O O . ASP A 1 198 ? 32.945 -5.232 -74.860 1.00 91.56 198 ASP A O 1
ATOM 1651 N N . ALA A 1 199 ? 34.146 -5.539 -72.987 1.00 91.12 199 ALA A N 1
ATOM 1652 C CA . ALA A 1 199 ? 35.376 -5.925 -73.679 1.00 91.12 199 ALA A CA 1
ATOM 1653 C C . ALA A 1 199 ? 35.189 -7.205 -74.516 1.00 91.12 199 ALA A C 1
ATOM 1655 O O . ALA A 1 199 ? 35.608 -7.262 -75.673 1.00 91.12 199 ALA A O 1
ATOM 1656 N N . LEU A 1 200 ? 34.494 -8.214 -73.978 1.00 91.75 200 LEU A N 1
ATOM 1657 C CA . LEU A 1 200 ? 34.204 -9.453 -74.706 1.00 91.75 200 LEU A CA 1
ATOM 1658 C C . LEU A 1 200 ? 33.255 -9.218 -75.894 1.00 91.75 200 LEU A C 1
ATOM 1660 O O . LEU A 1 200 ? 33.449 -9.794 -76.966 1.00 91.75 200 LEU A O 1
ATOM 1664 N N . LYS A 1 201 ? 32.257 -8.334 -75.749 1.00 90.31 201 LYS A N 1
ATOM 1665 C CA . LYS A 1 201 ? 31.406 -7.911 -76.877 1.00 90.31 201 LYS A CA 1
ATOM 1666 C C . LYS A 1 201 ? 32.216 -7.205 -77.964 1.00 90.31 201 LYS A C 1
ATOM 1668 O O . LYS A 1 201 ? 31.985 -7.481 -79.139 1.00 90.31 201 LYS A O 1
ATOM 1673 N N . GLN A 1 202 ? 33.145 -6.322 -77.591 1.00 87.81 202 GLN A N 1
ATOM 1674 C CA . GLN A 1 202 ? 34.019 -5.625 -78.542 1.00 87.81 202 GLN A CA 1
ATOM 1675 C C . GLN A 1 202 ? 34.930 -6.606 -79.287 1.00 87.81 202 GLN A C 1
ATOM 1677 O O . GLN A 1 202 ? 34.951 -6.583 -80.514 1.00 87.81 202 GLN A O 1
ATOM 1682 N N . GLN A 1 203 ? 35.574 -7.541 -78.581 1.00 88.38 203 GLN A N 1
ATOM 1683 C CA . GLN A 1 203 ? 36.376 -8.597 -79.211 1.00 88.38 203 GLN A CA 1
ATOM 1684 C C . GLN A 1 203 ? 35.552 -9.454 -80.180 1.00 88.38 203 GLN A C 1
ATOM 1686 O O . GLN A 1 203 ? 36.000 -9.734 -81.291 1.00 88.38 203 GLN A O 1
ATOM 1691 N N . MET A 1 204 ? 34.332 -9.855 -79.801 1.00 85.31 204 MET A N 1
ATOM 1692 C CA . MET A 1 204 ? 33.444 -10.572 -80.721 1.00 85.31 204 MET A CA 1
ATOM 1693 C C . MET A 1 204 ? 33.105 -9.729 -81.951 1.00 85.31 204 MET A C 1
ATOM 1695 O O . MET A 1 204 ? 33.156 -10.240 -83.067 1.00 85.31 204 MET A O 1
ATOM 1699 N N . PHE A 1 205 ? 32.784 -8.448 -81.772 1.00 86.31 205 PHE A N 1
ATOM 1700 C CA . PHE A 1 205 ? 32.468 -7.546 -82.877 1.00 86.31 205 PHE A CA 1
ATOM 1701 C C . PHE A 1 205 ? 33.647 -7.383 -83.849 1.00 86.31 205 PHE A C 1
ATOM 1703 O O . PHE A 1 205 ? 33.453 -7.485 -85.060 1.00 86.31 205 PHE A O 1
ATOM 1710 N N . GLU A 1 206 ? 34.866 -7.210 -83.336 1.00 83.06 206 GLU A N 1
ATOM 1711 C CA . GLU A 1 206 ? 36.090 -7.132 -84.141 1.00 83.06 206 GLU A CA 1
ATOM 1712 C C . GLU A 1 206 ? 36.378 -8.441 -84.891 1.00 83.06 206 GLU A C 1
ATOM 1714 O O . GLU A 1 206 ? 36.677 -8.406 -86.086 1.00 83.06 206 GLU A O 1
ATOM 1719 N N . MET A 1 207 ? 36.205 -9.602 -84.246 1.00 79.38 207 MET A N 1
ATOM 1720 C CA . MET A 1 207 ? 36.329 -10.904 -84.917 1.00 79.38 207 MET A CA 1
ATOM 1721 C C . MET A 1 207 ? 35.310 -11.073 -86.052 1.00 79.38 207 MET A C 1
ATOM 1723 O O . MET A 1 207 ? 35.663 -11.546 -87.133 1.00 79.38 207 MET A O 1
ATOM 1727 N N . PHE A 1 208 ? 34.053 -10.666 -85.843 1.00 79.00 208 PHE A N 1
ATOM 1728 C CA . PHE A 1 208 ? 33.020 -10.732 -86.883 1.00 79.00 208 PHE A CA 1
ATOM 1729 C C . PHE A 1 208 ? 33.269 -9.742 -88.029 1.00 79.00 208 PHE A C 1
ATOM 1731 O O . PHE A 1 208 ? 32.932 -10.047 -89.175 1.00 79.00 208 PHE A O 1
ATOM 1738 N N . ALA A 1 209 ? 33.857 -8.577 -87.749 1.00 75.38 209 ALA A N 1
ATOM 1739 C CA . ALA A 1 209 ? 34.253 -7.612 -88.771 1.00 75.38 209 ALA A CA 1
ATOM 1740 C C . ALA A 1 209 ? 35.439 -8.122 -89.611 1.00 75.38 209 ALA A C 1
ATOM 1742 O O . ALA A 1 209 ? 35.410 -8.002 -90.834 1.00 75.38 209 ALA A O 1
ATOM 1743 N N . ALA A 1 210 ? 36.427 -8.767 -88.981 1.00 72.19 210 ALA A N 1
ATOM 1744 C CA . ALA A 1 210 ? 37.588 -9.358 -89.654 1.00 72.19 210 ALA A CA 1
ATOM 1745 C C . ALA A 1 210 ? 37.245 -10.560 -90.559 1.00 72.19 210 ALA A C 1
ATOM 1747 O O . ALA A 1 210 ? 38.002 -10.871 -91.469 1.00 72.19 210 ALA A O 1
ATOM 1748 N N . GLN A 1 211 ? 36.106 -11.229 -90.342 1.00 70.56 211 GLN A N 1
ATOM 1749 C CA . GLN A 1 211 ? 35.621 -12.326 -91.195 1.00 70.56 211 GLN A CA 1
ATOM 1750 C C . GLN A 1 211 ? 34.823 -11.864 -92.430 1.00 70.56 211 GLN A C 1
ATOM 1752 O O . GLN A 1 211 ? 34.458 -12.701 -93.256 1.00 70.56 211 GLN A O 1
ATOM 1757 N N . ARG A 1 212 ? 34.500 -10.566 -92.555 1.00 60.41 212 ARG A N 1
ATOM 1758 C CA . ARG A 1 212 ? 33.701 -10.004 -93.667 1.00 60.41 212 ARG A CA 1
ATOM 1759 C C . ARG A 1 212 ? 34.479 -9.072 -94.610 1.00 60.41 212 ARG A C 1
ATOM 1761 O O . ARG A 1 212 ? 33.855 -8.515 -95.514 1.00 60.41 212 ARG A O 1
ATOM 1768 N N . GLY A 1 213 ? 35.782 -8.887 -94.399 1.00 51.22 213 GLY A N 1
ATOM 1769 C CA . GLY 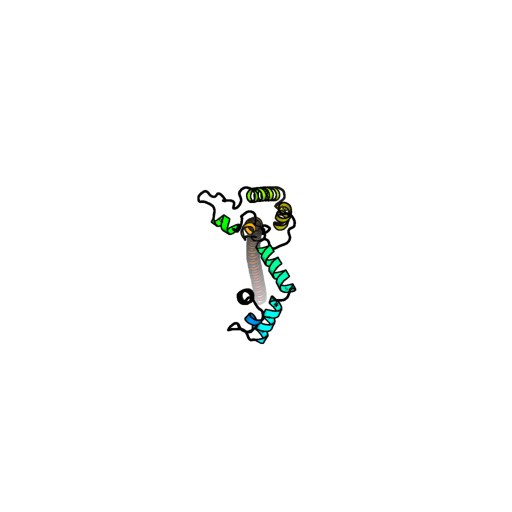A 1 213 ? 36.703 -8.210 -95.326 1.00 51.22 213 GLY A CA 1
ATOM 1770 C C . GLY A 1 213 ? 37.570 -9.220 -96.060 1.00 51.22 213 GLY A C 1
ATOM 1771 O O . GLY A 1 213 ? 37.884 -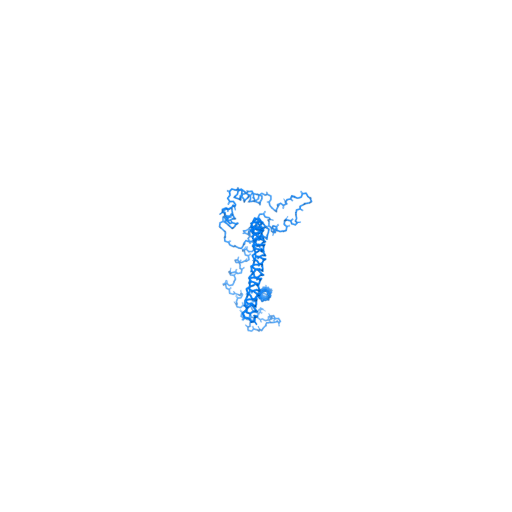8.953 -97.238 1.00 51.22 213 GLY A O 1
#

pLDDT: mean 74.24, std 17.14, range [35.38, 95.56]